Protein AF-A0A1L7XEQ3-F1 (afdb_monomer)

InterPro domains:
  IPR036291 NAD(P)-binding domain superfamily [SSF51735] (1-208)
  IPR051609 NmrA-type/Isoflavone reductase-like domain-containing protein [PTHR47706] (39-164)

Secondary structure (DSSP, 8-state):
--B---BSTTSHHHHHHHHHHHHTSSSB---B-SS--GGG-SS-------STTHHHHHHHHHHHHHHTT-SEE--S--S-S-GGG-GGGHHHHHHHHHHHHS-SEE------EEGGGGGTT-SS-HHHHHTT--S---SEEGGGTEEEEETTS-SEE-EETSSSEEHHHHHHHHHHHHTS--EEEEE-HHHHHHHHHT---HHHHHHHHHHHHHHTTTT-----SGGG-TT-----HHHHHHHHH--------

Foldseek 3Di:
DEAAAAEPLPFFPNVVVQVVVVVVVPAWFAHDYPDDDPVRHPTHHHDADDDPCLLVVLLVVLVVCLVVVPQEDEHHQAAFPPLVLAVSSPSVVVSVVVRVVSPHHYDYDHQHAEQLLQLAQFPPPSCVSVRRPDDHRQQAHLNQQEHEFFAPQQQWARYRAAPTHTSVRLSVLLCVQQVHHGHYHYQHPVNLVVCCVVPDDNVSNRNSSVSVCRVVNRRPDDDDVCVVPVVDRGQYSNNSSNVGHRDPPDPPD

Organism: NCBI:txid576137

Solvent-accessible surface area (backbone atoms only — not comparable to full-atom values): 14038 Å² total; per-residue (Å²): 120,53,68,57,56,14,36,43,30,86,48,31,70,26,34,51,57,50,48,59,50,52,70,68,70,52,47,35,63,18,40,51,60,102,54,95,50,82,97,38,56,91,52,23,19,60,43,34,66,83,62,95,57,40,39,64,53,49,49,53,52,49,51,53,32,57,78,67,66,47,69,61,52,47,64,68,55,66,24,56,86,60,31,89,56,31,79,95,34,51,46,52,53,57,42,52,54,48,54,72,66,66,76,47,46,73,53,80,50,68,42,27,50,59,60,38,43,48,13,51,63,31,88,34,63,33,69,67,42,19,46,57,61,86,74,77,60,63,54,38,31,60,62,78,31,37,32,57,27,42,31,90,22,70,59,43,29,27,33,43,51,39,71,80,37,18,58,45,62,51,47,56,50,48,25,63,46,49,74,46,84,59,56,75,45,69,39,42,61,70,57,40,53,52,48,66,73,62,72,52,57,75,64,58,39,55,53,42,28,50,32,49,34,39,64,73,36,57,36,53,68,86,83,68,61,59,82,74,40,78,87,62,77,70,68,30,59,67,55,49,46,46,69,30,44,40,71,77,78,75,80,88,125

Structure (mmCIF, N/CA/C/O backbone):
data_AF-A0A1L7XEQ3-F1
#
_entry.id   AF-A0A1L7XEQ3-F1
#
loop_
_atom_site.group_PDB
_atom_site.id
_atom_site.type_symbol
_atom_site.label_atom_id
_atom_site.label_alt_id
_atom_site.label_comp_id
_atom_site.label_asym_id
_atom_site.label_entity_id
_atom_site.label_seq_id
_atom_site.pdbx_PDB_ins_code
_atom_site.Cartn_x
_atom_site.Cartn_y
_atom_site.Cartn_z
_atom_site.occupancy
_atom_site.B_iso_or_equiv
_atom_site.auth_seq_id
_atom_site.auth_comp_id
_atom_site.auth_asym_id
_atom_site.auth_atom_id
_atom_site.pdbx_PDB_model_num
ATOM 1 N N . MET A 1 1 ? -8.211 -7.895 26.736 1.00 81.00 1 MET A N 1
ATOM 2 C CA . MET A 1 1 ? -9.081 -8.259 25.599 1.00 81.00 1 MET A CA 1
ATOM 3 C C . MET A 1 1 ? -9.856 -7.044 25.127 1.00 81.00 1 MET A C 1
ATOM 5 O O . MET A 1 1 ? -10.354 -6.307 25.969 1.00 81.00 1 MET A O 1
ATOM 9 N N . VAL A 1 2 ? -9.949 -6.842 23.810 1.00 85.94 2 VAL A N 1
ATOM 10 C CA . VAL A 1 2 ? -10.748 -5.780 23.172 1.00 85.94 2 VAL A CA 1
ATOM 11 C C . VAL A 1 2 ? -11.505 -6.306 21.946 1.00 85.94 2 VAL A C 1
ATOM 13 O O . VAL A 1 2 ? -11.134 -7.326 21.361 1.00 85.94 2 VAL A O 1
ATOM 16 N N . THR A 1 3 ? -12.546 -5.563 21.577 1.00 81.94 3 THR A N 1
ATOM 17 C CA . THR A 1 3 ? -13.268 -5.584 20.295 1.00 81.94 3 THR A CA 1
ATOM 18 C C . THR A 1 3 ? -12.780 -4.353 19.505 1.00 81.94 3 THR A C 1
ATOM 20 O O . THR A 1 3 ? -12.701 -3.274 20.092 1.00 81.94 3 THR A O 1
ATOM 23 N N . ILE A 1 4 ? -12.389 -4.493 18.235 1.00 83.81 4 ILE A N 1
ATOM 24 C CA . ILE A 1 4 ? -11.817 -3.436 17.357 1.00 83.81 4 ILE A CA 1
ATOM 25 C C . ILE A 1 4 ? -12.878 -3.146 16.217 1.00 83.81 4 ILE A C 1
ATOM 27 O O . ILE A 1 4 ? -14.022 -3.469 16.487 1.00 83.81 4 ILE A O 1
ATOM 31 N N . ALA A 1 5 ? -12.684 -2.539 15.008 1.00 81.31 5 ALA A N 1
ATOM 32 C CA . ALA A 1 5 ? -13.735 -2.513 13.909 1.00 81.31 5 ALA A CA 1
ATOM 33 C C . ALA A 1 5 ? -13.269 -2.302 12.415 1.00 81.31 5 ALA A C 1
ATOM 35 O O . ALA A 1 5 ? -12.708 -1.228 12.240 1.00 81.31 5 ALA A O 1
ATOM 36 N N . ILE A 1 6 ? -13.339 -3.113 11.282 1.00 81.12 6 ILE A N 1
ATOM 37 C CA . ILE A 1 6 ? -13.840 -4.465 10.781 1.00 81.12 6 ILE A CA 1
ATOM 38 C C . ILE A 1 6 ? -14.896 -4.260 9.679 1.00 81.12 6 ILE A C 1
ATOM 40 O O . ILE A 1 6 ? -15.840 -5.021 9.667 1.00 81.12 6 ILE A O 1
ATOM 44 N N . ALA A 1 7 ? -14.683 -3.397 8.675 1.00 80.88 7 ALA A N 1
ATOM 45 C CA . ALA A 1 7 ? -15.238 -3.598 7.321 1.00 80.88 7 ALA A CA 1
ATOM 46 C C . ALA A 1 7 ? -14.161 -4.122 6.350 1.00 80.88 7 ALA A C 1
ATOM 48 O O . ALA A 1 7 ? -13.004 -3.750 6.497 1.00 80.88 7 ALA A O 1
ATOM 49 N N . GLY A 1 8 ? -14.501 -5.000 5.399 1.00 76.50 8 GLY A N 1
ATOM 50 C CA . GLY A 1 8 ? -13.583 -5.418 4.316 1.00 76.50 8 GLY A CA 1
ATOM 51 C C . GLY A 1 8 ? -12.555 -6.518 4.638 1.00 76.50 8 GLY A C 1
ATOM 52 O O . GLY A 1 8 ? -11.786 -6.906 3.765 1.00 76.50 8 GLY A O 1
ATOM 53 N N . GLY A 1 9 ? -12.570 -7.102 5.838 1.00 73.69 9 GLY A N 1
ATOM 54 C CA . GLY A 1 9 ? -11.652 -8.178 6.258 1.00 73.69 9 GLY A CA 1
ATOM 55 C C . GLY A 1 9 ? -11.781 -9.516 5.503 1.00 73.69 9 GLY A C 1
ATOM 56 O O . GLY A 1 9 ? -11.117 -10.485 5.853 1.00 73.69 9 GLY A O 1
ATOM 57 N N . THR A 1 10 ? -12.649 -9.611 4.490 1.00 71.31 10 THR A N 1
ATOM 58 C CA . THR A 1 10 ? -12.958 -10.864 3.777 1.00 71.31 10 THR A CA 1
ATOM 59 C C . THR A 1 10 ? -11.978 -11.203 2.653 1.00 71.31 10 THR A C 1
ATOM 61 O O . THR A 1 10 ? -11.975 -12.338 2.184 1.00 71.31 10 THR A O 1
ATOM 64 N N . THR A 1 11 ? -11.205 -10.234 2.151 1.00 69.19 11 THR A N 1
ATOM 65 C CA . THR A 1 11 ? -10.377 -10.385 0.941 1.00 69.19 11 THR A CA 1
ATOM 66 C C . THR A 1 11 ? -9.045 -9.644 1.052 1.00 69.19 11 THR A C 1
ATOM 68 O O . THR A 1 11 ? -8.926 -8.662 1.784 1.00 69.19 11 THR A O 1
ATOM 71 N N . GLY A 1 12 ? -8.043 -10.120 0.299 1.00 71.69 12 GLY A N 1
ATOM 72 C CA . GLY A 1 12 ? -6.734 -9.479 0.142 1.00 71.69 12 GLY A CA 1
ATOM 73 C C . GLY A 1 12 ? -6.108 -9.003 1.454 1.00 71.69 12 GLY A C 1
ATOM 74 O O . GLY A 1 12 ? -6.013 -9.746 2.426 1.00 71.69 12 GLY A O 1
ATOM 75 N N . ILE A 1 13 ? -5.725 -7.727 1.477 1.00 71.75 13 ILE A N 1
ATOM 76 C CA . ILE A 1 13 ? -5.074 -7.052 2.608 1.00 71.75 13 ILE A CA 1
ATOM 77 C C . ILE A 1 13 ? -5.853 -7.235 3.920 1.00 71.75 13 ILE A C 1
ATOM 79 O O . ILE A 1 13 ? -5.265 -7.584 4.946 1.00 71.75 13 ILE A O 1
ATOM 83 N N . GLY A 1 14 ? -7.174 -7.032 3.890 1.00 76.88 14 GLY A N 1
ATOM 84 C CA . GLY A 1 14 ? -8.016 -7.091 5.084 1.00 76.88 14 GLY A CA 1
ATOM 85 C C . GLY A 1 14 ? -8.011 -8.466 5.758 1.00 76.88 14 GLY A C 1
ATOM 86 O O . GLY A 1 14 ? -8.063 -8.538 6.984 1.00 76.88 14 GLY A O 1
ATOM 87 N N . SER A 1 15 ? -7.887 -9.555 4.991 1.00 76.25 15 SER A N 1
ATOM 88 C CA . SER A 1 15 ? -7.871 -10.913 5.555 1.00 76.25 15 SER A CA 1
ATOM 89 C C . SER A 1 15 ? -6.550 -11.267 6.247 1.00 76.25 15 SER A C 1
ATOM 91 O O . SER A 1 15 ? -6.547 -12.072 7.179 1.00 76.25 15 SER A O 1
ATOM 93 N N . ASN A 1 16 ? -5.440 -10.619 5.873 1.00 80.69 16 ASN A N 1
ATOM 94 C CA . ASN A 1 16 ? -4.189 -10.703 6.628 1.00 80.69 16 ASN A CA 1
ATOM 95 C C . ASN A 1 16 ? -4.315 -9.969 7.969 1.00 80.69 16 ASN A C 1
ATOM 97 O O . ASN A 1 16 ? -3.977 -10.541 8.998 1.00 80.69 16 ASN A O 1
ATOM 101 N N . VAL A 1 17 ? -4.882 -8.755 7.985 1.00 83.50 17 VAL A N 1
ATOM 102 C CA . VAL A 1 17 ? -5.133 -8.010 9.236 1.00 83.50 17 VAL A CA 1
ATOM 103 C C . VAL A 1 17 ? -6.038 -8.811 10.184 1.00 83.50 17 VAL A C 1
ATOM 105 O O . VAL A 1 17 ? -5.748 -8.895 11.374 1.00 83.50 17 VAL A O 1
ATOM 108 N N . VAL A 1 18 ? -7.078 -9.477 9.663 1.00 82.25 18 VAL A N 1
ATOM 109 C CA . VAL A 1 18 ? -7.893 -10.433 10.437 1.00 82.25 18 VAL A CA 1
ATOM 110 C C . VAL A 1 18 ? -7.036 -11.565 11.017 1.00 82.25 18 VAL A C 1
ATOM 112 O O . VAL A 1 18 ? -7.139 -11.848 12.211 1.00 82.25 18 VAL A O 1
ATOM 115 N N . ARG A 1 19 ? -6.197 -12.214 10.195 1.00 82.81 19 ARG A N 1
ATOM 116 C CA . ARG A 1 19 ? -5.382 -13.368 10.609 1.00 82.81 19 ARG A CA 1
ATOM 117 C C . ARG A 1 19 ? -4.399 -13.012 11.721 1.00 82.81 19 ARG A C 1
ATOM 119 O O . ARG A 1 19 ? -4.378 -13.709 12.729 1.00 82.81 19 ARG A O 1
ATOM 126 N N . GLU A 1 20 ? -3.628 -11.939 11.562 1.00 86.00 20 GLU A N 1
ATOM 127 C CA . GLU A 1 20 ? -2.584 -11.587 12.531 1.00 86.00 20 GLU A CA 1
ATOM 128 C C . GLU A 1 20 ? -3.177 -11.141 13.879 1.00 86.00 20 GLU A C 1
ATOM 130 O O . GLU A 1 20 ? -2.640 -11.493 14.926 1.00 86.00 20 GLU A O 1
ATOM 135 N N . ILE A 1 21 ? -4.328 -10.448 13.890 1.00 85.75 21 ILE A N 1
ATOM 136 C CA . ILE A 1 21 ? -5.011 -10.095 15.149 1.00 85.75 21 ILE A CA 1
ATOM 137 C C . ILE A 1 21 ? -5.603 -11.344 15.828 1.00 85.75 21 ILE A C 1
ATOM 139 O O . ILE A 1 21 ? -5.569 -11.443 17.052 1.00 85.75 21 ILE A O 1
ATOM 143 N N . LEU A 1 22 ? -6.118 -12.319 15.068 1.00 83.69 22 LEU A N 1
ATOM 144 C CA . LEU A 1 22 ? -6.566 -13.598 15.637 1.00 83.69 22 LEU A CA 1
ATOM 145 C C . LEU A 1 22 ? -5.396 -14.439 16.175 1.00 83.69 22 LEU A C 1
ATOM 147 O O . LEU A 1 22 ? -5.567 -15.138 17.172 1.00 83.69 22 LEU A O 1
ATOM 151 N N . ALA A 1 23 ? -4.212 -14.350 15.563 1.00 85.75 23 ALA A N 1
ATOM 152 C CA . ALA A 1 23 ? -3.028 -15.105 15.970 1.00 85.75 23 ALA A CA 1
ATOM 153 C C . ALA A 1 23 ? -2.467 -14.695 17.347 1.00 85.75 23 ALA A C 1
ATOM 155 O O . ALA A 1 23 ? -1.787 -15.503 17.975 1.00 85.75 23 ALA A O 1
ATOM 156 N N . THR A 1 24 ? -2.774 -13.492 17.855 1.00 87.25 24 THR A N 1
ATOM 157 C CA . THR A 1 24 ? -2.390 -13.097 19.227 1.00 87.25 24 THR A CA 1
ATOM 158 C C . THR A 1 24 ? -3.222 -13.799 20.300 1.00 87.25 24 THR A C 1
ATOM 160 O O . THR A 1 24 ? -2.785 -13.902 21.442 1.00 87.25 24 THR A O 1
ATOM 163 N N . ASN A 1 25 ? -4.434 -14.258 19.958 1.00 86.06 25 ASN A N 1
ATOM 164 C CA . ASN A 1 25 ? -5.446 -14.767 20.891 1.00 86.06 25 ASN A CA 1
ATOM 165 C C . ASN A 1 25 ? -5.848 -13.776 22.018 1.00 86.06 25 ASN A C 1
ATOM 167 O O . ASN A 1 25 ? -6.527 -14.148 22.974 1.00 86.06 25 ASN A O 1
ATOM 171 N N . GLU A 1 26 ? -5.475 -12.495 21.918 1.00 88.62 26 GLU A N 1
ATOM 172 C CA . GLU A 1 26 ? -5.793 -11.474 22.927 1.00 88.62 26 GLU A CA 1
ATOM 173 C C . GLU A 1 26 ? -7.103 -10.719 22.648 1.00 88.62 26 GLU A C 1
ATOM 175 O O . GLU A 1 26 ? -7.588 -9.967 23.505 1.00 88.62 26 GLU A O 1
ATOM 180 N N . HIS A 1 27 ? -7.611 -10.779 21.416 1.00 85.12 27 HIS A N 1
ATOM 181 C CA . HIS A 1 27 ? -8.612 -9.854 20.873 1.00 85.12 27 HIS A CA 1
ATOM 182 C C . HIS A 1 27 ? -9.708 -10.597 20.093 1.00 85.12 27 HIS A C 1
ATOM 184 O O . HIS A 1 27 ? -9.539 -11.724 19.636 1.00 85.12 27 HIS A O 1
ATOM 190 N N . ARG A 1 28 ? -10.854 -9.937 19.914 1.00 80.75 28 ARG A N 1
ATOM 191 C CA . ARG A 1 28 ? -12.052 -10.472 19.256 1.00 80.75 28 ARG A CA 1
ATOM 192 C C . ARG A 1 28 ? -12.175 -9.809 17.857 1.00 80.75 28 ARG A C 1
ATOM 194 O O . ARG A 1 28 ? -12.202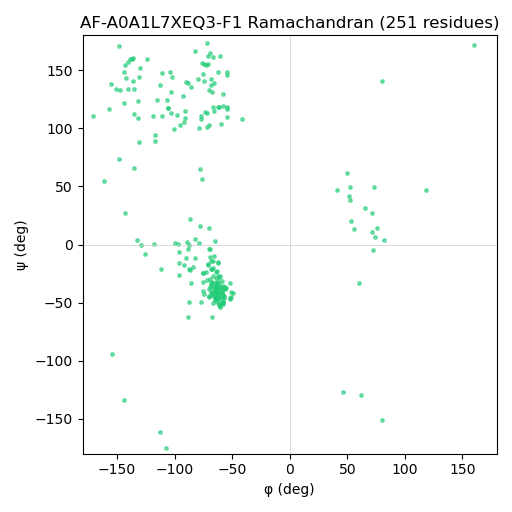 -8.595 17.803 1.00 80.75 28 ARG A O 1
ATOM 201 N N . VAL A 1 29 ? -12.252 -10.565 16.734 1.00 78.94 29 VAL A N 1
ATOM 202 C CA . VAL A 1 29 ? -12.224 -10.099 15.296 1.00 78.94 29 VAL A CA 1
ATOM 203 C C . VAL A 1 29 ? -13.332 -10.623 14.291 1.00 78.94 29 VAL A C 1
ATOM 205 O O . VAL A 1 29 ? -13.157 -11.630 13.620 1.00 78.94 29 VAL A O 1
ATOM 208 N N . VAL A 1 30 ? -14.488 -9.942 14.200 1.00 75.50 30 VAL A N 1
ATOM 209 C CA . VAL A 1 30 ? -15.657 -9.985 13.264 1.00 75.50 30 VAL A CA 1
ATOM 210 C C . VAL A 1 30 ? -15.276 -9.361 11.941 1.00 75.50 30 VAL A C 1
ATOM 212 O O . VAL A 1 30 ? -14.490 -8.420 11.932 1.00 75.50 30 VAL A O 1
ATOM 215 N N . VAL A 1 31 ? -15.948 -9.737 10.860 1.00 74.31 31 VAL A N 1
ATOM 216 C CA . VAL A 1 31 ? -15.892 -8.980 9.609 1.00 74.31 31 VAL A CA 1
ATOM 217 C C . VAL A 1 31 ? -17.277 -8.466 9.202 1.00 74.31 31 VAL A C 1
ATOM 219 O O . VAL A 1 31 ? -18.118 -9.244 8.767 1.00 74.31 31 VAL A O 1
ATOM 222 N N . LEU A 1 32 ? -17.497 -7.144 9.270 1.00 73.19 32 LEU A N 1
ATOM 223 C CA . LEU A 1 32 ? -18.601 -6.486 8.565 1.00 73.19 32 LEU A CA 1
ATOM 224 C C . LEU A 1 32 ? -18.392 -6.725 7.069 1.00 73.19 32 LEU A C 1
ATOM 226 O O . LEU A 1 32 ? -17.385 -6.329 6.465 1.00 73.19 32 LEU A O 1
ATOM 230 N N . SER A 1 33 ? -19.371 -7.397 6.489 1.00 70.00 33 SER A N 1
ATOM 231 C CA . SER A 1 33 ? -19.403 -7.834 5.108 1.00 70.00 33 SER A CA 1
ATOM 232 C C . SER A 1 33 ? -20.732 -7.398 4.494 1.00 70.00 33 SER A C 1
ATOM 234 O O . SER A 1 33 ? -21.739 -7.277 5.185 1.00 70.00 33 SER A O 1
ATOM 236 N N . ARG A 1 34 ? -20.744 -7.166 3.177 1.00 69.25 34 ARG A N 1
ATOM 237 C CA . ARG A 1 34 ? -21.965 -6.830 2.412 1.00 69.25 34 ARG A CA 1
ATOM 238 C C . ARG A 1 34 ? -22.828 -8.062 2.090 1.00 69.25 34 ARG A C 1
ATOM 240 O O . ARG A 1 34 ? -23.832 -7.952 1.400 1.00 69.25 34 ARG A O 1
ATOM 247 N N . SER A 1 35 ? -22.394 -9.229 2.556 1.00 61.78 35 SER A N 1
ATOM 248 C CA . SER A 1 35 ? -23.089 -10.515 2.544 1.00 61.78 35 SER A CA 1
ATOM 249 C C . SER A 1 35 ? -22.809 -11.210 3.872 1.00 61.78 35 SER A C 1
ATOM 251 O O . SER A 1 35 ? -21.740 -10.984 4.444 1.00 61.78 35 SER A O 1
ATOM 253 N N . GLU A 1 36 ? -23.662 -12.131 4.300 1.00 54.97 36 GLU A N 1
ATOM 254 C CA . GLU A 1 36 ? -23.296 -13.078 5.359 1.00 54.97 36 GLU A CA 1
ATOM 255 C C . GLU A 1 36 ? -21.998 -13.830 4.997 1.00 54.97 36 GLU A C 1
ATOM 257 O O . GLU A 1 36 ? -21.674 -14.067 3.821 1.00 54.97 36 GLU A O 1
ATOM 262 N N . ARG A 1 37 ? -21.208 -14.124 6.028 1.00 55.62 37 ARG A N 1
ATOM 263 C CA . ARG A 1 37 ? -19.928 -14.838 6.034 1.00 55.62 37 ARG A CA 1
ATOM 264 C C . ARG A 1 37 ? -19.797 -15.601 7.366 1.00 55.62 37 ARG A C 1
ATOM 266 O O . ARG A 1 37 ? -18.953 -15.220 8.178 1.00 55.62 37 ARG A O 1
ATOM 273 N N . PRO A 1 38 ? -20.529 -16.712 7.584 1.00 53.78 38 PRO A N 1
ATOM 274 C CA . PRO A 1 38 ? -20.566 -17.408 8.880 1.00 53.78 38 PRO A CA 1
ATOM 275 C C . PRO A 1 38 ? -19.193 -17.768 9.473 1.00 53.78 38 PRO A C 1
ATOM 277 O O . PRO A 1 38 ? -18.981 -17.674 10.678 1.00 53.78 38 PRO A O 1
ATOM 280 N N . ALA A 1 39 ? -18.202 -18.075 8.628 1.00 53.00 39 ALA A N 1
ATOM 281 C CA . ALA A 1 39 ? -16.821 -18.336 9.049 1.00 53.00 39 ALA A CA 1
ATOM 282 C C . ALA A 1 39 ? -16.069 -17.117 9.652 1.00 53.00 39 ALA A C 1
ATOM 284 O O . ALA A 1 39 ? -14.962 -17.280 10.163 1.00 53.00 39 ALA A O 1
ATOM 285 N N . LEU A 1 40 ? -16.628 -15.903 9.571 1.00 46.66 40 LEU A N 1
ATOM 286 C CA . LEU A 1 40 ? -15.997 -14.621 9.932 1.00 46.66 40 LEU A CA 1
ATOM 287 C C . LEU A 1 40 ? -16.857 -13.746 10.876 1.00 46.66 40 LEU A C 1
ATOM 289 O O . LEU A 1 40 ? -16.430 -12.657 11.264 1.00 46.66 40 LEU A O 1
ATOM 293 N N . GLU A 1 41 ? -18.054 -14.195 11.257 1.00 39.88 41 GLU A N 1
ATOM 294 C CA . GLU A 1 41 ? -19.034 -13.419 12.044 1.00 39.88 41 GLU A CA 1
ATOM 295 C C . GLU A 1 41 ? -18.864 -13.534 13.568 1.00 39.88 41 GLU A C 1
ATOM 297 O O . GLU A 1 41 ? -19.311 -12.678 14.322 1.00 39.88 41 GLU A O 1
ATOM 302 N N . GLU A 1 42 ? -18.196 -14.574 14.059 1.00 44.19 42 GLU A N 1
ATOM 303 C CA . GLU A 1 42 ? -18.321 -15.046 15.453 1.00 44.19 42 GLU A CA 1
ATOM 304 C C . GLU A 1 42 ? -17.546 -14.212 16.512 1.00 44.19 42 GLU A C 1
ATOM 306 O O . GLU A 1 42 ? -17.247 -14.676 17.609 1.00 44.19 42 GLU A O 1
ATOM 311 N N . LYS A 1 43 ? -17.115 -12.989 16.187 1.00 42.25 43 LYS A N 1
ATOM 312 C CA . LYS A 1 43 ? -16.013 -12.289 16.881 1.00 42.25 43 LYS A CA 1
ATOM 313 C C . LYS A 1 43 ? -16.217 -10.745 17.024 1.00 42.25 43 LYS A C 1
ATOM 315 O O . LYS A 1 43 ? -17.271 -10.362 17.523 1.00 42.25 43 LYS A O 1
ATOM 320 N N . GLY A 1 44 ? -15.234 -9.856 16.748 1.00 36.78 44 GLY A N 1
ATOM 321 C CA . GLY A 1 44 ? -15.289 -8.371 16.938 1.00 36.78 44 GLY A CA 1
ATOM 322 C C . GLY A 1 44 ? -14.318 -7.334 16.247 1.00 36.78 44 GLY A C 1
ATOM 323 O O . GLY A 1 44 ? -13.818 -6.501 16.979 1.00 36.78 44 GLY A O 1
ATOM 324 N N . VAL A 1 45 ? -14.136 -7.277 14.903 1.00 42.94 45 VAL A N 1
ATOM 325 C CA . VAL A 1 45 ? -14.007 -6.065 14.038 1.00 42.94 45 VAL A CA 1
ATOM 326 C C . VAL A 1 45 ? -12.536 -5.352 14.012 1.00 42.94 45 VAL A C 1
ATOM 328 O O . VAL A 1 45 ? -11.869 -5.462 15.014 1.00 42.94 45 VAL A O 1
ATOM 331 N N . CYS A 1 46 ? -11.894 -4.806 12.904 1.00 39.34 46 CYS A N 1
ATOM 332 C CA . CYS A 1 46 ? -10.740 -3.794 12.604 1.00 39.34 46 CYS A CA 1
ATOM 333 C C . CYS A 1 46 ? -10.524 -3.316 11.053 1.00 39.34 46 CYS A C 1
ATOM 335 O O . CYS A 1 46 ? -10.144 -4.142 10.239 1.00 39.34 46 CYS A O 1
ATOM 337 N N . ILE A 1 47 ? -10.782 -2.047 10.574 1.00 47.59 47 ILE A N 1
ATOM 338 C CA . ILE A 1 47 ? -11.270 -1.600 9.187 1.00 47.59 47 ILE A CA 1
ATOM 339 C C . ILE A 1 47 ? -10.276 -1.622 7.978 1.00 47.59 47 ILE A C 1
ATOM 341 O O . ILE A 1 47 ? -9.155 -1.127 8.059 1.00 47.59 47 ILE A O 1
ATOM 345 N N . TRP A 1 48 ? -10.774 -2.028 6.789 1.00 47.44 48 TRP A N 1
ATOM 346 C CA . TRP A 1 48 ? -10.203 -1.809 5.438 1.00 47.44 48 TRP A CA 1
ATOM 347 C C . TRP A 1 48 ? -11.316 -1.546 4.390 1.00 47.44 48 TRP A C 1
ATOM 349 O O . TRP A 1 48 ? -12.387 -2.141 4.450 1.00 47.44 48 TRP A O 1
ATOM 359 N N . SER A 1 49 ? -11.114 -0.673 3.397 1.00 47.72 49 SER A N 1
ATOM 360 C CA . SER A 1 49 ? -12.095 -0.506 2.302 1.00 47.72 49 SER A CA 1
ATOM 361 C C . SER A 1 49 ? -11.479 0.033 1.013 1.00 47.72 49 SER A C 1
ATOM 363 O O . SER A 1 49 ? -10.665 0.959 1.052 1.00 47.72 49 SER A O 1
ATOM 365 N N . LEU A 1 50 ? -11.904 -0.542 -0.117 1.00 45.97 50 LEU A N 1
ATOM 366 C CA . LEU A 1 50 ? -11.558 -0.175 -1.492 1.00 45.97 50 LEU A CA 1
ATOM 367 C C . LEU A 1 50 ? -12.762 -0.461 -2.409 1.00 45.97 50 LEU A C 1
ATOM 369 O O . LEU A 1 50 ? -13.377 -1.525 -2.332 1.00 45.97 50 LEU A O 1
ATOM 373 N N . GLY A 1 51 ? -13.102 0.502 -3.265 1.00 52.59 51 GLY A N 1
ATOM 374 C CA . GLY A 1 51 ? -14.276 0.503 -4.146 1.00 52.59 51 GLY A CA 1
ATOM 375 C C . GLY A 1 51 ? -14.611 1.933 -4.597 1.00 52.59 51 GLY A C 1
ATOM 376 O O . GLY A 1 51 ? -14.006 2.867 -4.068 1.00 52.59 51 GLY A O 1
ATOM 377 N N . PRO A 1 52 ? -15.548 2.141 -5.540 1.00 52.91 52 PRO A N 1
ATOM 378 C CA . PRO A 1 52 ? -15.904 3.487 -6.003 1.00 52.91 52 PRO A CA 1
ATOM 379 C C . PRO A 1 52 ? -16.397 4.378 -4.849 1.00 52.91 52 PRO A C 1
ATOM 381 O O . PRO A 1 52 ? -15.911 5.490 -4.665 1.00 52.91 52 PRO A O 1
ATOM 384 N N . ASP A 1 53 ? -17.256 3.841 -3.982 1.00 67.44 53 ASP A N 1
ATOM 385 C CA . ASP A 1 53 ? -17.857 4.564 -2.856 1.00 67.44 53 ASP A CA 1
ATOM 386 C C . ASP A 1 53 ? -17.003 4.546 -1.572 1.00 67.44 53 ASP A C 1
ATOM 388 O O . ASP A 1 53 ? -17.541 4.696 -0.471 1.00 67.44 53 ASP A O 1
ATOM 392 N N . PHE A 1 54 ? -15.683 4.314 -1.649 1.00 76.19 54 PHE A N 1
ATOM 393 C CA . PHE A 1 54 ? -14.853 4.103 -0.447 1.00 76.19 54 PHE A CA 1
ATOM 394 C C . PHE A 1 54 ? -14.808 5.320 0.498 1.00 76.19 54 PHE A C 1
ATOM 396 O O . PHE A 1 54 ? -14.629 5.151 1.706 1.00 76.19 54 PHE A O 1
ATOM 403 N N . GLY A 1 55 ? -14.994 6.535 -0.031 1.00 83.88 55 GLY A N 1
ATOM 404 C CA . GLY A 1 55 ? -15.155 7.756 0.762 1.00 83.88 55 GLY A CA 1
ATOM 405 C C . GLY A 1 55 ? -16.465 7.738 1.548 1.00 83.88 55 GLY A C 1
ATOM 406 O O . GLY A 1 55 ? -16.452 7.689 2.776 1.00 83.88 55 GLY A O 1
ATOM 407 N N . THR A 1 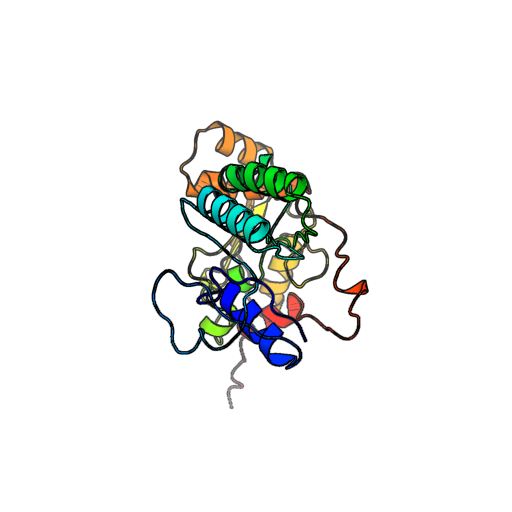56 ? -17.594 7.687 0.835 1.00 87.44 56 THR A N 1
ATOM 408 C CA . THR A 1 56 ? -18.958 7.606 1.388 1.00 87.44 56 THR A CA 1
ATOM 409 C C . THR A 1 56 ? -19.100 6.482 2.417 1.00 87.44 56 THR A C 1
ATOM 411 O O . THR A 1 56 ? -19.608 6.698 3.515 1.00 87.44 56 THR A O 1
ATOM 414 N N . SER A 1 57 ? -18.570 5.297 2.099 1.00 85.06 57 SER A N 1
ATOM 415 C CA . SER A 1 57 ? -18.593 4.119 2.974 1.00 85.06 57 SER A CA 1
ATOM 416 C C . SER A 1 57 ? -17.852 4.359 4.291 1.00 85.06 57 SER A C 1
ATOM 418 O O . SER A 1 57 ? -18.330 3.959 5.347 1.00 85.06 57 SER A O 1
ATOM 420 N N . GLN A 1 58 ? -16.690 5.019 4.252 1.00 89.25 58 GLN A N 1
ATOM 421 C CA . GLN A 1 58 ? -15.922 5.317 5.463 1.00 89.25 58 GLN A CA 1
ATOM 422 C C . GLN A 1 58 ? -16.524 6.453 6.287 1.00 89.25 58 GLN A C 1
ATOM 424 O O . GLN A 1 58 ? -16.439 6.393 7.506 1.00 89.25 58 GLN A O 1
ATOM 429 N N . LEU A 1 59 ? -17.159 7.446 5.659 1.00 92.12 59 LEU A N 1
ATOM 430 C CA . LE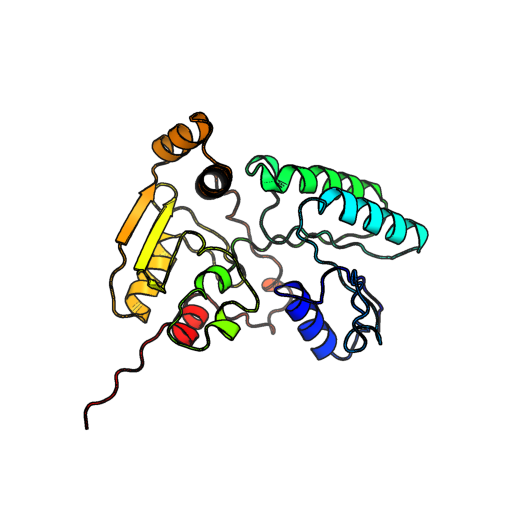U A 1 59 ? -17.896 8.489 6.380 1.00 92.12 59 LEU A CA 1
ATOM 431 C C . LEU A 1 59 ? -19.111 7.900 7.117 1.00 92.12 59 LEU A C 1
ATOM 433 O O . LEU A 1 59 ? -19.328 8.218 8.282 1.00 92.12 59 LEU A O 1
ATOM 437 N N . ALA A 1 60 ? -19.845 6.977 6.487 1.00 89.62 60 ALA A N 1
ATOM 438 C CA . ALA A 1 60 ? -20.931 6.246 7.140 1.00 89.62 60 ALA A CA 1
ATOM 439 C C . ALA A 1 60 ? -20.425 5.356 8.294 1.00 89.62 60 ALA A C 1
ATOM 441 O O . ALA A 1 60 ? -20.999 5.372 9.381 1.00 89.62 60 ALA A O 1
ATOM 442 N N . LEU A 1 61 ? -19.322 4.622 8.093 1.00 88.62 61 LEU A N 1
ATOM 443 C CA . LEU A 1 61 ? -18.694 3.809 9.145 1.00 88.62 61 LEU A CA 1
ATOM 444 C C . LEU A 1 61 ? -18.153 4.655 10.304 1.00 88.62 61 LEU A C 1
ATOM 446 O O . LEU A 1 61 ? -18.260 4.232 11.450 1.00 88.62 61 LEU A O 1
ATOM 450 N N . LEU A 1 62 ? -17.595 5.838 10.025 1.00 90.00 62 LEU A N 1
ATOM 451 C CA . LEU A 1 62 ? -17.171 6.789 11.051 1.00 90.00 62 LEU A CA 1
ATOM 452 C C . LEU A 1 62 ? -18.374 7.279 11.856 1.00 90.00 62 LEU A C 1
ATOM 454 O O . LEU A 1 62 ? -18.316 7.264 13.081 1.00 90.00 62 LEU A O 1
ATOM 458 N N . LYS A 1 63 ? -19.484 7.630 11.193 1.00 88.69 63 LYS A N 1
ATOM 459 C CA . LYS A 1 63 ? -20.676 8.098 11.904 1.00 88.69 63 LYS A CA 1
ATOM 460 C C . LYS A 1 63 ? -21.269 7.021 12.820 1.00 88.69 63 LYS A C 1
ATOM 462 O O . LYS A 1 63 ? -21.538 7.279 13.987 1.00 88.69 63 LYS A O 1
ATOM 467 N N . VAL A 1 64 ? -21.369 5.783 12.335 1.00 85.12 64 VAL A N 1
ATOM 468 C CA . VAL A 1 64 ? -21.787 4.639 13.166 1.00 85.12 64 VAL A CA 1
ATOM 469 C C . VAL A 1 64 ? -20.795 4.373 14.310 1.00 85.12 64 VAL A C 1
ATOM 471 O O . VAL A 1 64 ? -21.212 3.961 15.388 1.00 85.12 64 VAL A O 1
ATOM 474 N N . ALA A 1 65 ? -19.497 4.634 14.119 1.00 85.50 65 ALA A N 1
ATOM 475 C CA . ALA A 1 65 ? -18.493 4.510 15.176 1.00 85.50 65 ALA A CA 1
ATOM 476 C C . ALA A 1 65 ? -18.637 5.592 16.267 1.00 85.50 65 ALA A C 1
ATOM 478 O O . ALA A 1 65 ? -18.489 5.268 17.445 1.00 85.50 65 ALA A O 1
ATOM 479 N N . GLU A 1 66 ? -18.975 6.835 15.905 1.00 86.38 66 GLU A N 1
ATOM 480 C CA . GLU A 1 66 ? -19.354 7.889 16.861 1.00 86.38 66 GLU A CA 1
ATOM 481 C C . GLU A 1 66 ? -20.592 7.477 17.669 1.00 86.38 66 GLU A C 1
ATOM 483 O O . GLU A 1 66 ? -20.549 7.445 18.899 1.00 86.38 66 GLU A O 1
ATOM 488 N N . ASP A 1 67 ? -21.676 7.106 16.979 1.00 82.62 67 ASP A N 1
ATOM 489 C CA . ASP A 1 67 ? -22.976 6.810 17.597 1.00 82.62 67 ASP A CA 1
ATOM 490 C C . ASP A 1 67 ? -22.939 5.546 18.479 1.00 82.62 67 ASP A C 1
ATOM 492 O O . ASP A 1 67 ? -23.686 5.440 19.451 1.00 82.62 67 ASP A O 1
ATOM 496 N N . ALA A 1 68 ? -22.035 4.605 18.185 1.00 82.56 68 ALA A N 1
ATOM 497 C CA . ALA A 1 68 ? -21.778 3.415 18.997 1.00 82.56 68 ALA A CA 1
ATOM 498 C C . ALA A 1 68 ? -20.706 3.612 20.094 1.00 82.56 68 ALA A C 1
ATOM 500 O O . ALA A 1 68 ? -20.370 2.652 20.791 1.00 82.56 68 ALA A O 1
ATOM 501 N N . GLY A 1 69 ? -20.140 4.816 20.255 1.00 82.81 69 GLY A N 1
ATOM 502 C CA . GLY A 1 69 ? -19.129 5.110 21.279 1.00 82.81 69 GLY A CA 1
ATOM 503 C C . GLY A 1 69 ? -17.797 4.368 21.088 1.00 82.81 69 GLY A C 1
ATOM 504 O O . GLY A 1 69 ? -17.127 4.018 22.063 1.00 82.81 69 GLY A O 1
ATOM 505 N N . VAL A 1 70 ? -17.407 4.082 19.842 1.00 85.56 70 VAL A N 1
ATOM 506 C CA . VAL A 1 70 ? -16.181 3.338 19.517 1.00 85.56 70 VAL A CA 1
ATOM 507 C C . VAL A 1 70 ? -14.949 4.151 19.905 1.00 85.56 70 VAL A C 1
ATOM 509 O O . VAL A 1 70 ? -14.677 5.202 19.335 1.00 85.56 70 VAL A O 1
ATOM 512 N N . LYS A 1 71 ? -14.136 3.622 20.826 1.00 86.25 71 LYS A N 1
ATOM 513 C CA . LYS A 1 71 ? -12.972 4.341 21.367 1.00 86.25 71 LYS A CA 1
ATOM 514 C C . LYS A 1 71 ? -11.966 4.818 20.304 1.00 86.25 71 LYS A C 1
ATOM 516 O O . LYS A 1 71 ? -11.399 5.896 20.469 1.00 86.25 71 LYS A O 1
ATOM 521 N N . ARG A 1 72 ? -11.708 4.021 19.255 1.00 91.25 72 ARG A N 1
ATOM 522 C CA . ARG A 1 72 ? -10.711 4.338 18.218 1.00 91.25 72 ARG A CA 1
ATOM 523 C C . ARG A 1 72 ? -11.163 3.975 16.806 1.00 91.25 72 ARG A C 1
ATOM 525 O O . ARG A 1 72 ? -11.561 2.838 16.569 1.00 91.25 72 ARG A O 1
ATOM 532 N N . PHE A 1 73 ? -10.971 4.894 15.860 1.00 88.44 73 PHE A N 1
ATOM 533 C CA . PHE A 1 73 ? -11.176 4.670 14.425 1.00 88.44 73 PHE A CA 1
ATOM 534 C C . PHE A 1 73 ? -9.848 4.495 13.660 1.00 88.44 73 PHE A C 1
ATOM 536 O O . PHE A 1 73 ? -8.822 5.088 14.004 1.00 88.44 73 PHE A O 1
ATOM 543 N N . VAL A 1 74 ? -9.862 3.687 12.596 1.00 92.25 74 VAL A N 1
ATOM 544 C CA . VAL A 1 74 ? -8.711 3.447 11.706 1.00 92.25 74 VAL A CA 1
ATOM 545 C C . VAL A 1 74 ? -9.175 3.600 10.250 1.00 92.25 74 VAL A C 1
ATOM 547 O O . VAL A 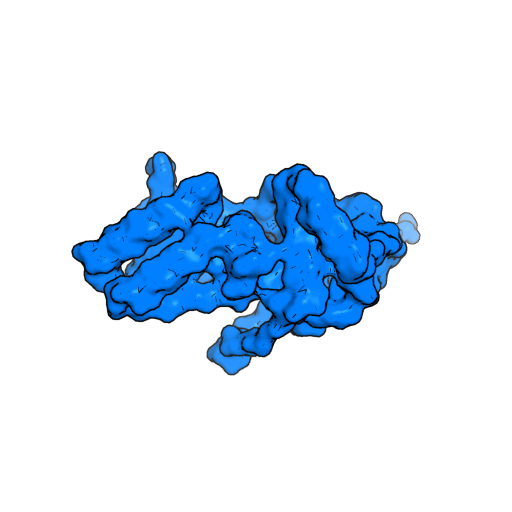1 74 ? -9.926 2.748 9.776 1.00 92.25 74 VAL A O 1
ATOM 550 N N . PRO A 1 75 ? -8.777 4.669 9.534 1.00 91.19 75 PRO A N 1
ATOM 551 C CA . PRO A 1 75 ? -9.111 4.852 8.122 1.00 91.19 75 PRO A CA 1
ATOM 552 C C . PRO A 1 75 ? -8.267 3.970 7.185 1.00 91.19 75 PRO A C 1
ATOM 554 O O . PRO A 1 75 ? -7.140 3.574 7.488 1.00 91.19 75 PRO A O 1
ATOM 557 N N . SER A 1 76 ? -8.814 3.707 5.997 1.00 87.31 76 SER A N 1
ATOM 558 C CA . SER A 1 76 ? -8.215 2.922 4.913 1.00 87.31 76 SER A CA 1
ATOM 559 C C . SER A 1 76 ? -7.168 3.734 4.127 1.00 87.31 76 SER A C 1
ATOM 561 O O . SER A 1 76 ? -7.350 4.064 2.953 1.00 87.31 76 SER A O 1
ATOM 563 N N . ASP A 1 77 ? -6.071 4.097 4.797 1.00 86.81 77 ASP A N 1
ATOM 564 C CA . ASP A 1 77 ? -5.011 4.945 4.236 1.00 86.81 77 ASP A CA 1
ATOM 565 C C . ASP A 1 77 ? -3.919 4.153 3.505 1.00 86.81 77 ASP A C 1
ATOM 567 O O . ASP A 1 77 ? -3.782 4.295 2.289 1.00 86.81 77 ASP A O 1
ATOM 571 N N . TRP A 1 78 ? -3.191 3.287 4.215 1.00 85.31 78 TRP A N 1
ATOM 572 C CA . TRP A 1 78 ? -2.412 2.158 3.681 1.00 85.31 78 TRP A CA 1
ATOM 573 C C . TRP A 1 78 ? -1.388 2.455 2.561 1.00 85.31 78 TRP A C 1
ATOM 575 O O . TRP A 1 78 ? -1.018 1.541 1.831 1.00 85.31 78 TRP A O 1
ATOM 585 N N . ALA A 1 79 ? -0.924 3.697 2.384 1.00 87.25 79 ALA A N 1
ATOM 586 C CA . ALA A 1 79 ? 0.068 4.045 1.356 1.00 87.25 79 ALA A CA 1
ATOM 587 C C . ALA A 1 79 ? 0.876 5.302 1.731 1.00 87.25 79 ALA A C 1
ATOM 589 O O . ALA A 1 79 ? 1.848 5.194 2.473 1.00 87.25 79 ALA A O 1
ATOM 590 N N . THR A 1 80 ? 0.442 6.472 1.253 1.00 89.94 80 THR A N 1
ATOM 591 C CA . THR A 1 80 ? 0.980 7.818 1.524 1.00 89.94 80 THR A CA 1
ATOM 592 C C . THR A 1 80 ? -0.130 8.719 2.079 1.00 89.94 80 THR A C 1
ATOM 594 O O . THR A 1 80 ? -1.314 8.433 1.873 1.00 89.94 80 THR A O 1
ATOM 597 N N . ASP A 1 81 ? 0.231 9.810 2.752 1.00 90.94 81 ASP A N 1
ATOM 598 C CA . ASP A 1 81 ? -0.672 10.905 3.112 1.00 90.94 81 ASP A CA 1
ATOM 599 C C . ASP A 1 81 ? -0.644 12.108 2.157 1.00 90.94 81 ASP A C 1
ATOM 601 O O . ASP A 1 81 ? -1.422 13.049 2.332 1.00 90.94 81 ASP A O 1
ATOM 605 N N . TYR A 1 82 ? 0.165 12.050 1.098 1.00 91.19 82 TYR A N 1
ATOM 606 C CA . TYR A 1 82 ? 0.212 13.031 0.011 1.00 91.19 82 TYR A CA 1
ATOM 607 C C . TYR A 1 82 ? -0.991 12.856 -0.941 1.00 91.19 82 TYR A C 1
ATOM 609 O O . TYR A 1 82 ? -0.847 12.648 -2.145 1.00 91.19 82 TYR A O 1
ATOM 617 N N . TYR A 1 83 ? -2.217 12.913 -0.405 1.00 89.00 83 TYR A N 1
ATOM 618 C CA . TYR A 1 83 ? -3.454 12.647 -1.157 1.00 89.00 83 TYR A CA 1
ATOM 619 C C . TYR A 1 83 ? -3.639 13.575 -2.366 1.00 89.00 83 TYR A C 1
ATOM 621 O O . TYR A 1 83 ? -4.219 13.163 -3.365 1.00 89.00 83 TYR A O 1
ATOM 629 N N . GLY A 1 84 ? -3.151 14.818 -2.278 1.00 89.00 84 GLY A N 1
ATOM 630 C CA . GLY A 1 84 ? -3.243 15.806 -3.357 1.00 89.00 84 GLY A CA 1
ATOM 631 C C . GLY A 1 84 ? -2.425 15.453 -4.604 1.00 89.00 84 GLY A C 1
ATOM 632 O O . GLY A 1 84 ? -2.742 15.947 -5.680 1.00 89.00 84 GLY A O 1
ATOM 633 N N . SER A 1 85 ? -1.423 14.577 -4.484 1.00 92.12 85 SER A N 1
ATOM 634 C CA . SER A 1 85 ? -0.585 14.144 -5.609 1.00 92.12 85 SER A CA 1
ATOM 635 C C . SER A 1 85 ? -1.218 13.022 -6.445 1.00 92.12 85 SER A C 1
ATOM 637 O O . SER A 1 85 ? -0.717 12.722 -7.524 1.00 92.12 85 SER A O 1
ATOM 639 N N . VAL A 1 86 ? -2.301 12.387 -5.970 1.00 91.06 86 VAL A N 1
ATOM 640 C CA . VAL A 1 86 ? -2.941 11.231 -6.626 1.00 91.06 86 VAL A CA 1
ATOM 641 C C . VAL A 1 86 ? -4.463 11.400 -6.630 1.00 91.06 86 VAL A C 1
ATOM 643 O O . VAL A 1 86 ? -5.114 11.271 -5.595 1.00 91.06 86 VAL A O 1
ATOM 646 N N . ASN A 1 87 ? -5.071 11.597 -7.803 1.00 89.50 87 ASN A N 1
ATOM 647 C CA . ASN A 1 87 ? -6.506 11.892 -7.943 1.00 89.50 87 ASN A CA 1
ATOM 648 C C . ASN A 1 87 ? -7.397 10.793 -7.339 1.00 89.50 87 ASN A C 1
ATOM 650 O O . ASN A 1 87 ? -8.406 11.089 -6.699 1.00 89.50 87 ASN A O 1
ATOM 654 N N . ALA A 1 88 ? -6.988 9.525 -7.460 1.00 85.31 88 ALA A N 1
ATOM 655 C CA . ALA A 1 88 ? -7.679 8.383 -6.854 1.00 85.31 88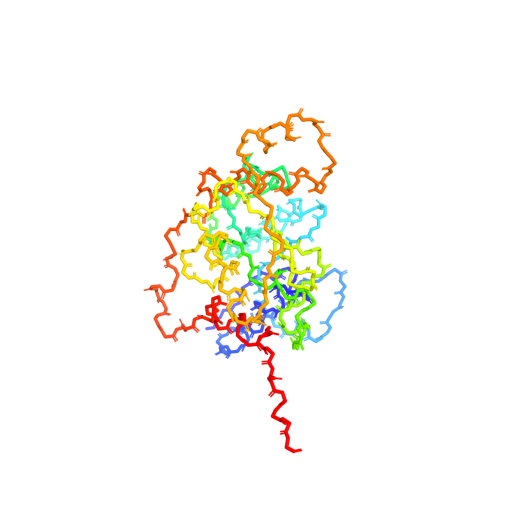 ALA A CA 1
ATOM 656 C C . ALA A 1 88 ? -7.733 8.431 -5.309 1.00 85.31 88 ALA A C 1
ATOM 658 O O . ALA A 1 88 ? -8.517 7.709 -4.693 1.00 85.31 88 ALA A O 1
ATOM 659 N N . TYR A 1 89 ? -6.918 9.271 -4.662 1.00 89.75 89 TYR A N 1
ATOM 660 C CA . TYR A 1 89 ? -6.896 9.470 -3.211 1.00 89.75 89 TYR A CA 1
ATOM 661 C C . TYR A 1 89 ? -7.657 10.720 -2.746 1.00 89.75 89 TYR A C 1
ATOM 663 O O . TYR A 1 89 ? -7.748 10.930 -1.539 1.00 89.75 89 TYR A O 1
ATOM 671 N N . ALA A 1 90 ? -8.289 11.498 -3.635 1.00 88.31 90 ALA A N 1
ATOM 672 C CA . ALA A 1 90 ? -9.007 12.725 -3.266 1.00 88.31 90 ALA A CA 1
ATOM 673 C C . ALA A 1 90 ? -10.022 12.529 -2.117 1.00 88.31 90 ALA A C 1
ATOM 675 O O . ALA A 1 90 ? -10.074 13.333 -1.186 1.00 88.31 90 ALA A O 1
ATOM 676 N N . ALA A 1 91 ? -10.773 11.421 -2.112 1.00 88.25 91 ALA A N 1
ATOM 677 C CA . ALA A 1 91 ? -11.734 11.123 -1.046 1.00 88.25 91 ALA A CA 1
ATOM 678 C C . ALA A 1 91 ? -11.088 10.736 0.306 1.00 88.25 91 ALA A C 1
ATOM 680 O O . ALA A 1 91 ? -11.752 10.852 1.340 1.00 88.25 91 ALA A O 1
ATOM 681 N N . LYS A 1 92 ? -9.799 10.350 0.345 1.00 90.62 92 LYS A N 1
ATOM 682 C CA . LYS A 1 92 ? -9.057 10.168 1.610 1.00 90.62 92 LYS A CA 1
ATOM 683 C C . LYS A 1 92 ? -8.907 11.489 2.356 1.00 90.62 92 LYS A C 1
ATOM 685 O O . LYS A 1 92 ? -9.046 11.494 3.572 1.00 90.62 92 LYS A O 1
ATOM 690 N N . THR A 1 93 ? -8.730 12.612 1.655 1.00 92.44 93 THR A N 1
ATOM 691 C CA . THR A 1 93 ? -8.696 13.953 2.266 1.00 92.44 93 THR A CA 1
ATOM 692 C C . THR A 1 93 ? -9.978 14.244 3.048 1.00 92.44 93 THR A C 1
ATOM 694 O O . THR A 1 93 ? -9.916 14.676 4.200 1.00 92.44 93 THR A O 1
ATOM 697 N N . THR A 1 94 ? -11.143 13.955 2.459 1.00 92.81 94 THR A N 1
ATOM 698 C CA . THR A 1 94 ? -12.453 14.150 3.101 1.00 92.81 94 THR A CA 1
ATOM 699 C C . THR A 1 94 ? -12.623 13.243 4.319 1.00 92.81 94 THR A C 1
ATOM 701 O O . THR A 1 94 ? -12.969 13.727 5.396 1.00 92.81 94 THR A O 1
ATOM 704 N N . VAL A 1 95 ? -12.313 11.946 4.184 1.00 93.44 95 VAL A N 1
ATOM 705 C CA . VAL A 1 95 ? -12.375 10.979 5.296 1.00 93.44 95 VAL A CA 1
ATOM 706 C C . VAL A 1 95 ? -11.416 11.373 6.422 1.00 93.44 95 VAL A C 1
ATOM 708 O O . VAL A 1 95 ? -11.823 11.410 7.577 1.00 93.44 95 VAL A O 1
ATOM 711 N N . TRP A 1 96 ? -10.168 11.729 6.115 1.00 95.31 96 TRP A N 1
ATOM 712 C CA . TRP A 1 96 ? -9.168 12.110 7.114 1.00 95.31 96 TRP A CA 1
ATOM 713 C C . TRP A 1 96 ? -9.541 13.393 7.864 1.00 95.31 96 TRP A C 1
ATOM 715 O O . TRP A 1 96 ? -9.324 13.495 9.072 1.00 95.31 96 TRP A O 1
ATOM 725 N N . ASN A 1 97 ? -10.142 14.369 7.177 1.00 95.69 97 ASN A N 1
ATOM 726 C CA . ASN A 1 97 ? -10.662 15.572 7.822 1.00 95.69 97 ASN A CA 1
ATOM 727 C C . ASN A 1 97 ? -11.839 15.261 8.760 1.00 95.69 97 ASN A C 1
ATOM 729 O O . ASN A 1 97 ? -11.847 15.775 9.877 1.00 95.69 97 ASN A O 1
ATOM 733 N N . ALA A 1 98 ? -12.756 14.369 8.371 1.00 96.38 98 ALA A N 1
ATOM 734 C CA . ALA A 1 98 ? -13.835 13.910 9.246 1.00 96.38 98 ALA A CA 1
ATOM 735 C C . ALA A 1 98 ? -13.309 13.117 10.461 1.00 96.38 98 ALA A C 1
ATOM 737 O O . ALA A 1 98 ? -13.687 13.412 11.591 1.00 96.38 98 ALA A O 1
ATOM 738 N N . VAL A 1 99 ? -12.367 12.183 10.267 1.00 95.88 99 VAL A N 1
ATOM 739 C CA . VAL A 1 99 ? -11.761 11.390 11.357 1.00 95.88 99 VAL A CA 1
ATOM 740 C C . VAL A 1 99 ? -11.126 12.294 12.418 1.00 95.88 99 VAL A C 1
ATOM 742 O O . VAL A 1 99 ? -11.380 12.099 13.604 1.00 95.88 99 VAL A O 1
ATOM 745 N N . LYS A 1 100 ? -10.377 13.331 12.017 1.00 96.88 100 LYS A N 1
ATOM 746 C CA . LYS A 1 100 ? -9.808 14.316 12.959 1.00 96.88 100 LYS A CA 1
ATOM 747 C C . LYS A 1 100 ? -10.868 15.139 13.705 1.00 96.88 100 LYS A C 1
ATOM 749 O O . LYS A 1 100 ? -10.585 15.594 14.808 1.00 96.88 100 LYS A O 1
ATOM 754 N N . ALA A 1 101 ? -12.043 15.354 13.111 1.00 97.62 101 ALA A N 1
ATOM 755 C CA . ALA A 1 101 ? -13.135 16.135 13.697 1.00 97.62 101 ALA A CA 1
ATOM 756 C C . ALA A 1 101 ? -14.064 15.311 14.613 1.00 97.62 101 ALA A C 1
ATOM 758 O O . ALA A 1 101 ? -14.709 15.888 15.482 1.00 97.62 101 ALA A O 1
ATOM 759 N N . SER A 1 102 ? -14.100 13.983 14.455 1.00 94.62 102 SER A N 1
ATOM 760 C CA . SER A 1 102 ? -15.005 13.062 15.173 1.00 94.62 102 SER A CA 1
ATOM 761 C C . SER A 1 102 ? -14.839 13.008 16.701 1.00 94.62 102 SER A C 1
ATOM 763 O O . SER A 1 102 ? -15.681 12.450 17.399 1.00 94.62 102 SER A O 1
ATOM 765 N N . GLY A 1 103 ? -13.728 13.523 17.240 1.00 92.88 103 GLY A N 1
ATOM 766 C CA . GLY A 1 103 ? -13.385 13.417 18.664 1.00 92.88 103 GLY A CA 1
ATOM 767 C C . GLY A 1 103 ? -12.952 12.016 19.128 1.00 92.88 103 GLY A C 1
ATOM 768 O O . GLY A 1 103 ? -12.520 11.870 20.271 1.00 92.88 103 GLY A O 1
ATOM 769 N N . LEU A 1 104 ? -13.016 10.999 18.262 1.00 90.56 104 LEU A N 1
ATOM 770 C CA . LEU A 1 104 ? -12.532 9.649 18.555 1.00 90.56 104 LEU A CA 1
ATOM 771 C C . LEU A 1 104 ? -10.997 9.617 18.600 1.00 90.56 104 LEU A C 1
ATOM 773 O O . LEU A 1 104 ? -10.321 10.399 17.923 1.00 90.56 104 LEU A O 1
ATOM 777 N N . GLU A 1 105 ? -10.413 8.656 19.325 1.00 94.12 105 GLU A N 1
ATOM 778 C CA . GLU A 1 105 ? -8.999 8.344 19.105 1.00 94.12 105 GLU A CA 1
ATOM 779 C C . GLU A 1 105 ? -8.826 7.833 17.663 1.00 94.12 105 GLU A C 1
ATOM 781 O O . GLU A 1 105 ? -9.703 7.160 17.118 1.00 94.12 105 GLU A O 1
ATOM 786 N N . TYR A 1 106 ? -7.681 8.081 17.031 1.00 93.44 106 TYR A N 1
ATOM 787 C CA . TYR A 1 106 ? -7.426 7.564 15.685 1.00 93.44 106 TYR A CA 1
ATOM 788 C C . TYR A 1 106 ? -6.007 7.036 15.507 1.00 93.44 106 TYR A C 1
ATOM 790 O O . TYR A 1 106 ? -5.085 7.345 16.262 1.00 93.44 106 TYR A O 1
ATOM 798 N N . THR A 1 107 ? -5.814 6.193 14.497 1.00 90.44 107 THR A N 1
ATOM 799 C CA . THR A 1 107 ? -4.485 5.757 14.053 1.00 90.44 107 THR A CA 1
ATOM 800 C C . THR A 1 107 ? -4.491 5.606 12.542 1.00 90.44 107 THR A C 1
ATOM 802 O O . THR A 1 107 ? -5.285 4.848 11.995 1.00 90.44 107 THR A O 1
ATOM 805 N N . ARG A 1 108 ? -3.603 6.346 11.874 1.00 89.19 108 ARG A N 1
ATOM 806 C CA . ARG A 1 108 ? -3.458 6.354 10.418 1.00 89.19 108 ARG A CA 1
ATOM 807 C C . ARG A 1 108 ? -2.202 5.588 10.019 1.00 89.19 108 ARG A C 1
ATOM 809 O O . ARG A 1 108 ? -1.099 5.992 10.383 1.00 89.19 108 ARG A O 1
ATOM 816 N N . PHE A 1 109 ? -2.367 4.503 9.267 1.00 87.94 109 PHE A N 1
ATOM 817 C CA . PHE A 1 109 ? -1.254 3.676 8.801 1.00 87.94 109 PHE A CA 1
ATOM 818 C C . PHE A 1 109 ? -0.750 4.155 7.437 1.00 87.94 109 PHE A C 1
ATOM 820 O O . PHE A 1 109 ? -1.418 3.979 6.421 1.00 87.94 109 PHE A O 1
ATOM 827 N N . ILE A 1 110 ? 0.444 4.748 7.433 1.00 89.00 110 ILE A N 1
ATOM 828 C CA . ILE A 1 110 ? 1.199 5.131 6.235 1.00 89.00 110 ILE A CA 1
ATOM 829 C C . ILE A 1 110 ? 2.312 4.092 6.065 1.00 89.00 110 ILE A C 1
ATOM 831 O O . ILE A 1 110 ? 3.162 3.9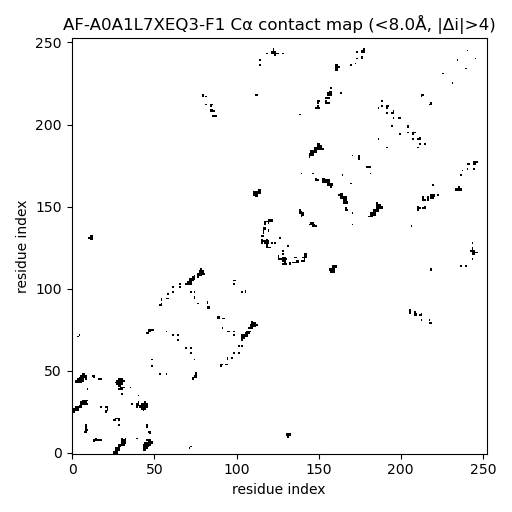51 6.945 1.00 89.00 110 ILE A O 1
ATOM 835 N N . THR A 1 111 ? 2.244 3.293 4.998 1.00 85.69 111 THR A N 1
ATOM 836 C CA . THR A 1 111 ? 3.048 2.062 4.844 1.00 85.69 111 THR A CA 1
ATOM 837 C C . THR A 1 111 ? 3.867 2.011 3.555 1.00 85.69 111 THR A C 1
ATOM 839 O O . THR A 1 111 ? 4.704 1.119 3.413 1.00 85.69 111 THR A O 1
ATOM 842 N N . GLY A 1 112 ? 3.669 2.958 2.636 1.00 89.25 112 GLY A N 1
ATOM 843 C CA . GLY A 1 112 ? 4.400 3.041 1.376 1.00 89.25 112 GLY A CA 1
ATOM 844 C C . GLY A 1 112 ? 3.878 2.091 0.293 1.00 89.25 112 GLY A C 1
ATOM 845 O O . GLY A 1 112 ? 2.688 1.777 0.257 1.00 89.25 112 GLY A O 1
ATOM 846 N N . ILE A 1 113 ? 4.753 1.652 -0.616 1.00 89.25 113 ILE A N 1
ATOM 847 C CA . ILE A 1 113 ? 4.390 0.785 -1.758 1.00 89.25 113 ILE A CA 1
ATOM 848 C C . ILE A 1 113 ? 4.475 -0.695 -1.368 1.00 89.25 113 ILE A C 1
ATOM 850 O O . ILE A 1 113 ? 5.397 -1.113 -0.682 1.00 89.25 113 ILE A O 1
ATOM 854 N N . TRP A 1 114 ? 3.535 -1.530 -1.798 1.00 87.25 114 TRP A N 1
ATOM 855 C CA . TRP A 1 114 ? 3.407 -2.884 -1.258 1.00 87.25 114 TRP A CA 1
ATOM 856 C C . TRP A 1 114 ? 4.194 -3.922 -2.072 1.00 87.25 114 TRP A C 1
ATOM 858 O O . TRP A 1 114 ? 3.99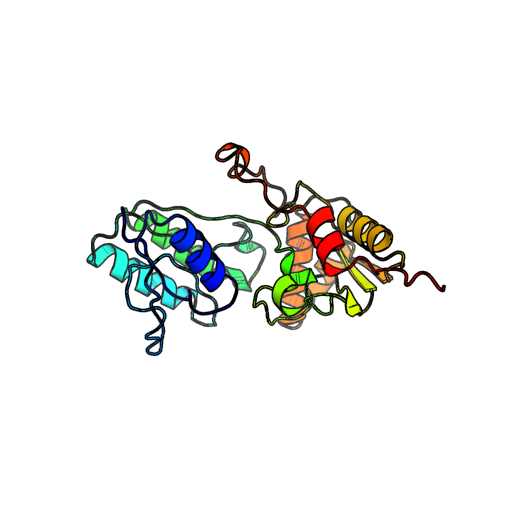9 -4.048 -3.278 1.00 87.25 114 TRP A O 1
ATOM 868 N N . MET A 1 115 ? 5.050 -4.725 -1.430 1.00 89.00 115 MET A N 1
ATOM 869 C CA . MET A 1 115 ? 5.883 -5.703 -2.157 1.00 89.00 115 MET A CA 1
ATOM 870 C C . MET A 1 115 ? 5.085 -6.863 -2.776 1.00 89.00 115 MET A C 1
ATOM 872 O O . MET A 1 115 ? 5.539 -7.466 -3.744 1.00 89.00 115 MET A O 1
ATOM 876 N N . ASN A 1 116 ? 3.871 -7.152 -2.286 1.00 86.88 116 ASN A N 1
ATOM 877 C CA . ASN A 1 116 ? 2.997 -8.164 -2.892 1.00 86.88 116 ASN A CA 1
ATOM 878 C C . ASN A 1 116 ? 2.487 -7.776 -4.294 1.00 86.88 116 ASN A C 1
ATOM 880 O O . ASN A 1 116 ? 2.048 -8.649 -5.040 1.00 86.88 116 ASN A O 1
ATOM 884 N N . LEU A 1 117 ? 2.619 -6.505 -4.693 1.00 86.31 117 LEU A N 1
ATOM 885 C CA . LEU A 1 117 ? 2.392 -6.046 -6.068 1.00 86.31 117 LEU A CA 1
ATOM 886 C C . LEU A 1 117 ? 3.396 -6.670 -7.060 1.00 86.31 117 LEU A C 1
ATOM 888 O O . LEU A 1 117 ? 3.094 -6.797 -8.245 1.00 86.31 117 LEU A O 1
ATOM 892 N N . TRP A 1 118 ? 4.565 -7.112 -6.579 1.00 87.69 118 TRP A N 1
ATOM 893 C CA . TRP A 1 118 ? 5.565 -7.857 -7.357 1.00 87.69 118 TRP A CA 1
ATOM 894 C C . TRP A 1 118 ? 5.331 -9.375 -7.346 1.00 87.69 118 TRP A C 1
ATOM 896 O O . TRP A 1 118 ? 6.083 -10.113 -7.981 1.00 87.69 118 TRP A O 1
ATOM 906 N N . GLY A 1 119 ? 4.285 -9.849 -6.659 1.00 86.69 119 GLY A N 1
ATOM 907 C CA . GLY A 1 119 ? 3.878 -11.254 -6.638 1.00 86.69 119 GLY A CA 1
ATOM 908 C C . GLY A 1 119 ? 3.334 -11.765 -7.977 1.00 86.69 119 GLY A C 1
ATOM 909 O O . GLY A 1 119 ? 3.225 -12.973 -8.171 1.00 86.69 119 GLY A O 1
ATOM 910 N N . LEU A 1 120 ? 3.004 -10.871 -8.918 1.00 85.31 120 LEU A N 1
ATOM 911 C CA . LEU A 1 120 ? 2.360 -11.248 -10.175 1.00 85.31 120 LEU A CA 1
ATOM 912 C C . LEU A 1 120 ? 3.325 -11.975 -11.127 1.00 85.31 120 LEU A C 1
ATOM 914 O O . LEU A 1 120 ? 4.262 -11.396 -11.689 1.00 85.31 120 LEU A O 1
ATOM 918 N N . GLY A 1 121 ? 3.039 -13.254 -11.349 1.00 82.69 121 GLY A N 1
ATOM 919 C CA . GLY A 1 121 ? 3.821 -14.181 -12.153 1.00 82.69 121 GLY A CA 1
ATOM 920 C C . GLY A 1 121 ? 5.150 -14.606 -11.536 1.00 82.69 121 GLY A C 1
ATOM 921 O O . GLY A 1 121 ? 6.070 -14.925 -12.292 1.00 82.69 121 GLY A O 1
ATOM 922 N N . THR A 1 122 ? 5.279 -14.610 -10.205 1.00 87.00 122 THR A N 1
ATOM 923 C CA . THR A 1 122 ? 6.463 -15.179 -9.544 1.00 87.00 122 THR A CA 1
ATOM 924 C C . THR A 1 122 ? 6.535 -16.699 -9.761 1.00 87.00 122 THR A C 1
ATOM 926 O O . THR A 1 122 ? 5.521 -17.388 -9.648 1.00 87.00 122 THR A O 1
ATOM 929 N N . PRO A 1 123 ? 7.723 -17.280 -10.019 1.00 86.94 123 PRO A N 1
ATOM 930 C CA . PRO A 1 123 ? 7.880 -18.706 -10.332 1.00 86.94 123 PRO A CA 1
ATOM 931 C C . PRO A 1 123 ? 7.604 -19.661 -9.156 1.00 86.94 123 PRO A C 1
ATOM 933 O O . PRO A 1 123 ? 7.668 -20.878 -9.331 1.00 86.94 123 PRO A O 1
ATOM 936 N N . ARG A 1 124 ? 7.330 -19.144 -7.953 1.00 86.88 124 ARG A N 1
ATOM 937 C CA . ARG A 1 124 ? 6.926 -19.920 -6.775 1.00 86.88 124 ARG A CA 1
ATOM 938 C C . ARG A 1 124 ? 5.768 -19.239 -6.064 1.00 86.88 124 ARG A C 1
ATOM 940 O O . ARG A 1 124 ? 5.785 -18.020 -5.906 1.00 86.88 124 ARG A O 1
ATOM 947 N N . ASN A 1 125 ? 4.828 -20.057 -5.590 1.00 87.56 125 ASN A N 1
ATOM 948 C CA . ASN A 1 125 ? 3.730 -19.697 -4.692 1.00 87.56 125 ASN A CA 1
ATOM 949 C C . ASN A 1 125 ? 3.060 -18.347 -5.027 1.00 87.56 125 ASN A C 1
ATOM 951 O O . ASN A 1 125 ? 2.839 -17.539 -4.133 1.00 87.56 125 ASN A O 1
ATOM 955 N N . GLU A 1 126 ? 2.730 -18.096 -6.300 1.00 89.31 126 GLU A N 1
ATOM 956 C CA . GLU A 1 126 ? 2.175 -16.815 -6.784 1.00 89.31 126 GLU A CA 1
ATOM 957 C C . GLU A 1 126 ? 0.992 -16.311 -5.930 1.00 89.31 126 GLU A C 1
ATOM 959 O O . GLU A 1 126 ? 0.962 -15.147 -5.542 1.00 89.31 126 GLU A O 1
ATOM 964 N N . ALA A 1 127 ? 0.074 -17.192 -5.515 1.00 86.31 127 ALA A N 1
ATOM 965 C CA . ALA A 1 127 ? -1.039 -16.832 -4.627 1.00 86.31 127 ALA A CA 1
ATOM 966 C C . ALA A 1 127 ? -0.604 -16.380 -3.210 1.00 86.31 127 ALA A C 1
ATOM 968 O O . ALA A 1 127 ? -1.242 -15.511 -2.614 1.00 86.31 127 ALA A O 1
ATOM 969 N N . GLU A 1 128 ? 0.488 -16.938 -2.676 1.00 87.75 128 GLU A N 1
ATOM 970 C CA . GLU A 1 128 ? 1.101 -16.529 -1.402 1.00 87.75 128 GLU A CA 1
ATOM 971 C C . GLU A 1 128 ? 1.850 -15.196 -1.564 1.00 87.75 128 GLU A C 1
ATOM 973 O O . GLU A 1 128 ? 1.720 -14.303 -0.728 1.00 87.75 128 GLU A O 1
ATOM 978 N N . ALA A 1 129 ? 2.582 -15.046 -2.674 1.00 87.69 129 ALA A N 1
ATOM 979 C CA . ALA A 1 129 ? 3.353 -13.856 -3.021 1.00 87.69 129 ALA A CA 1
ATOM 980 C C . ALA A 1 129 ? 2.456 -12.628 -3.247 1.00 87.69 129 ALA A C 1
ATOM 982 O O . ALA A 1 129 ? 2.761 -11.552 -2.731 1.00 87.69 129 ALA A O 1
ATOM 983 N N . LEU A 1 130 ? 1.343 -12.804 -3.968 1.00 84.75 130 LEU A N 1
ATOM 984 C CA . LEU A 1 130 ? 0.288 -11.806 -4.178 1.00 84.75 130 LEU A CA 1
ATOM 985 C C . LEU A 1 130 ? -0.509 -11.520 -2.900 1.00 84.75 130 LEU A C 1
ATOM 987 O O . LEU A 1 130 ? -1.031 -10.419 -2.736 1.00 84.75 130 LEU A O 1
ATOM 991 N N . SER A 1 131 ? -0.635 -12.494 -1.995 1.00 85.50 131 SER A N 1
ATOM 992 C CA . SER A 1 131 ? -1.392 -12.370 -0.741 1.00 85.50 131 SER A CA 1
ATOM 993 C C . SER A 1 131 ? -2.832 -11.852 -0.948 1.00 85.50 131 SER A C 1
ATOM 995 O O . SER A 1 131 ? -3.328 -10.978 -0.239 1.00 85.50 131 SER A O 1
ATOM 997 N N . GLY A 1 132 ? -3.497 -12.355 -1.995 1.00 74.94 132 GLY A N 1
ATOM 998 C CA . GLY A 1 132 ? -4.843 -11.928 -2.393 1.00 74.94 132 GLY A CA 1
ATOM 999 C C . GLY A 1 132 ? -4.927 -10.566 -3.101 1.00 74.94 132 GLY A C 1
ATOM 1000 O O . GLY A 1 132 ? -6.028 -10.030 -3.231 1.00 74.94 132 GLY A O 1
ATOM 1001 N N . TYR A 1 133 ? -3.807 -10.005 -3.570 1.00 81.69 133 TYR A N 1
ATOM 1002 C CA . TYR A 1 133 ? -3.815 -8.966 -4.605 1.00 81.69 133 TYR A CA 1
ATOM 1003 C C . TYR A 1 133 ? -4.276 -9.545 -5.953 1.00 81.69 133 TYR A C 1
ATOM 1005 O O . TYR A 1 133 ? -3.944 -10.681 -6.289 1.00 81.69 133 TYR A O 1
ATOM 1013 N N . ALA A 1 134 ? -5.041 -8.761 -6.715 1.00 76.50 134 ALA A N 1
ATOM 1014 C CA . ALA A 1 134 ? -5.666 -9.181 -7.975 1.00 76.50 134 ALA A CA 1
ATOM 1015 C C . ALA A 1 134 ? -5.681 -8.060 -9.040 1.00 76.50 134 ALA A C 1
ATOM 1017 O O . ALA A 1 134 ? -6.584 -8.005 -9.871 1.00 76.50 134 ALA A O 1
ATOM 1018 N N . GLY A 1 135 ? -4.723 -7.129 -8.974 1.00 76.75 135 GLY A N 1
ATOM 1019 C CA . GLY A 1 135 ? -4.580 -6.019 -9.924 1.00 76.75 135 GLY A CA 1
ATOM 1020 C C . GLY A 1 135 ? -3.390 -6.178 -10.888 1.00 76.75 135 GLY A C 1
ATOM 1021 O O . GLY A 1 135 ? -2.727 -7.220 -10.882 1.00 76.75 135 GLY A O 1
ATOM 1022 N N . PRO A 1 136 ? -3.117 -5.159 -11.725 1.00 82.44 136 PRO A N 1
ATOM 1023 C CA . PRO A 1 136 ? -1.976 -5.143 -12.643 1.00 82.44 136 PRO A CA 1
ATOM 1024 C C . PRO A 1 136 ? -0.624 -5.090 -11.899 1.00 82.44 136 PRO A C 1
ATOM 1026 O O . PRO A 1 136 ? -0.568 -4.707 -10.731 1.00 82.44 136 PRO A O 1
ATOM 1029 N N . PRO A 1 137 ? 0.498 -5.444 -12.552 1.00 83.38 137 PRO A N 1
ATOM 1030 C CA . PRO A 1 137 ? 1.820 -5.331 -11.939 1.00 83.38 137 PRO A CA 1
ATOM 1031 C C . PRO A 1 137 ? 2.186 -3.856 -11.727 1.00 83.38 137 PRO A C 1
ATOM 1033 O O . PRO A 1 137 ? 2.088 -3.050 -12.652 1.00 83.38 137 PRO A O 1
ATOM 1036 N N . PHE A 1 138 ? 2.639 -3.491 -10.524 1.00 88.56 138 PHE A N 1
ATOM 1037 C CA . PHE A 1 138 ? 2.895 -2.088 -10.193 1.00 88.56 138 PHE A CA 1
ATOM 1038 C C . PHE A 1 138 ? 4.363 -1.683 -10.395 1.00 88.56 138 PHE A C 1
ATOM 1040 O O . PHE A 1 138 ? 5.220 -1.980 -9.558 1.00 88.56 138 PHE A O 1
ATOM 1047 N N . LEU A 1 139 ? 4.632 -0.973 -11.500 1.00 91.31 139 LEU A N 1
ATOM 1048 C CA . LEU A 1 139 ? 5.931 -0.446 -11.965 1.00 91.31 139 LEU A CA 1
ATOM 1049 C C . LEU A 1 139 ? 7.040 -1.492 -12.224 1.00 91.31 139 LEU A C 1
ATOM 1051 O O . LEU A 1 139 ? 7.806 -1.326 -13.167 1.00 91.31 139 LEU A O 1
ATOM 1055 N N . ILE A 1 140 ? 7.107 -2.596 -11.478 1.00 90.50 140 ILE A N 1
ATOM 1056 C CA . ILE A 1 140 ? 7.983 -3.748 -11.736 1.00 90.50 140 ILE A CA 1
ATOM 1057 C C . ILE A 1 140 ? 7.103 -4.963 -12.047 1.00 90.50 140 ILE A C 1
ATOM 1059 O O . ILE A 1 140 ? 6.256 -5.348 -11.241 1.00 90.50 140 ILE A O 1
ATOM 1063 N N . TYR A 1 141 ? 7.324 -5.595 -13.203 1.00 90.38 141 TYR A N 1
ATOM 1064 C CA . TYR A 1 141 ? 6.618 -6.805 -13.621 1.00 90.38 141 TYR A CA 1
ATOM 1065 C C . TYR A 1 141 ? 7.581 -7.985 -13.778 1.00 90.38 141 TYR A C 1
ATOM 1067 O O . TYR A 1 141 ? 8.151 -8.210 -14.850 1.00 90.38 141 TYR A O 1
ATOM 1075 N N . MET A 1 142 ? 7.706 -8.779 -12.710 1.00 88.38 142 MET A N 1
ATOM 1076 C CA . MET A 1 142 ? 8.617 -9.929 -12.619 1.00 88.38 142 MET A CA 1
ATOM 1077 C C . MET A 1 142 ? 8.475 -10.906 -13.799 1.00 88.38 142 MET A C 1
ATOM 1079 O O . MET A 1 142 ? 9.472 -11.267 -14.422 1.00 88.38 142 MET A O 1
ATOM 1083 N N . LYS A 1 143 ? 7.239 -11.272 -14.175 1.00 86.75 143 LYS A N 1
ATOM 1084 C CA . LYS A 1 143 ? 6.958 -12.250 -15.246 1.00 86.75 143 LYS A CA 1
ATOM 1085 C C . LYS A 1 143 ? 7.506 -11.859 -16.620 1.00 86.75 143 LYS A C 1
ATOM 1087 O O . LYS A 1 143 ? 7.943 -12.727 -17.370 1.00 86.75 143 LYS A O 1
ATOM 1092 N N . LYS A 1 144 ? 7.445 -10.566 -16.967 1.00 89.50 144 LYS A N 1
ATOM 1093 C CA . LYS A 1 144 ? 7.959 -10.026 -18.240 1.00 89.50 144 LYS A CA 1
ATOM 1094 C C . LYS A 1 144 ? 9.373 -9.446 -18.121 1.00 89.50 144 LYS A C 1
ATOM 1096 O O . LYS A 1 144 ? 9.937 -9.082 -19.145 1.00 89.50 144 LYS A O 1
ATOM 1101 N N . ARG A 1 145 ? 9.927 -9.358 -16.905 1.00 90.19 145 ARG A N 1
ATOM 1102 C CA . ARG A 1 145 ? 11.188 -8.667 -16.585 1.00 90.19 145 ARG A CA 1
ATOM 1103 C C . ARG A 1 145 ? 11.205 -7.223 -17.098 1.00 90.19 145 ARG A C 1
ATOM 1105 O O . ARG A 1 145 ? 12.135 -6.808 -17.778 1.00 90.19 145 ARG A O 1
ATOM 1112 N N . ILE A 1 146 ? 10.146 -6.470 -16.805 1.00 92.88 146 ILE A N 1
ATOM 1113 C CA . ILE A 1 146 ? 10.020 -5.046 -17.162 1.00 92.88 146 ILE A CA 1
ATOM 1114 C C . ILE A 1 146 ? 10.030 -4.220 -15.877 1.00 92.88 146 ILE A C 1
ATOM 1116 O O . ILE A 1 146 ? 9.361 -4.591 -14.910 1.00 92.88 146 ILE A O 1
ATOM 1120 N N . ALA A 1 147 ? 10.758 -3.105 -15.877 1.00 93.81 147 ALA A N 1
ATOM 1121 C CA . ALA A 1 147 ? 10.754 -2.121 -14.802 1.00 93.81 147 ALA A CA 1
ATOM 1122 C C . ALA A 1 147 ? 10.588 -0.704 -15.366 1.00 93.81 147 ALA A C 1
ATOM 1124 O O . ALA A 1 147 ? 11.385 -0.262 -16.192 1.00 93.81 147 ALA A O 1
ATOM 1125 N N . LEU A 1 148 ? 9.563 0.003 -14.896 1.00 95.06 148 LEU A N 1
ATOM 1126 C CA . LEU A 1 148 ? 9.315 1.416 -15.162 1.00 95.06 148 LEU A CA 1
ATOM 1127 C C . LEU A 1 148 ? 9.856 2.204 -13.962 1.00 95.06 148 LEU A C 1
ATOM 1129 O O . LEU A 1 148 ? 9.346 2.070 -12.849 1.00 95.06 148 LEU A O 1
ATOM 1133 N N . ILE A 1 149 ? 10.927 2.966 -14.169 1.00 95.88 149 ILE A N 1
ATOM 1134 C CA . ILE A 1 149 ? 11.706 3.600 -13.102 1.00 95.88 149 ILE A CA 1
ATOM 1135 C C . ILE A 1 149 ? 11.397 5.109 -13.082 1.00 95.88 149 ILE A C 1
ATOM 1137 O O . ILE A 1 149 ? 11.679 5.783 -14.075 1.00 95.88 149 ILE A O 1
ATOM 1141 N N . PRO A 1 150 ? 10.821 5.661 -11.995 1.00 96.50 150 PRO A N 1
ATOM 1142 C CA . PRO A 1 150 ? 10.529 7.092 -11.897 1.00 96.50 150 PRO A CA 1
ATOM 1143 C C . PRO A 1 150 ? 11.803 7.942 -11.817 1.00 96.50 150 PRO A C 1
ATOM 1145 O O . PRO A 1 150 ? 12.722 7.615 -11.063 1.00 96.50 150 PRO A O 1
ATOM 1148 N N . GLY A 1 151 ? 11.837 9.055 -12.551 1.00 96.31 151 GLY A N 1
ATOM 1149 C CA . GLY A 1 151 ? 12.950 10.002 -12.547 1.00 96.31 151 GLY A CA 1
ATOM 1150 C C . GLY A 1 151 ? 14.257 9.375 -13.033 1.00 96.31 151 GLY A C 1
ATOM 1151 O O . GLY A 1 151 ? 14.312 8.743 -14.088 1.00 96.31 151 GLY A O 1
ATOM 1152 N N . ASP A 1 152 ? 15.312 9.559 -12.244 1.00 95.56 152 ASP A N 1
ATOM 1153 C CA . ASP A 1 152 ? 16.624 8.920 -12.395 1.00 95.56 152 ASP A CA 1
ATOM 1154 C C . ASP A 1 152 ? 16.720 7.559 -11.671 1.00 95.56 152 ASP A C 1
ATOM 1156 O O . ASP A 1 152 ? 17.742 6.879 -11.748 1.00 95.56 152 ASP A O 1
ATOM 1160 N N . GLY A 1 153 ? 15.671 7.155 -10.947 1.00 94.31 153 GLY A N 1
ATOM 1161 C CA . GLY A 1 153 ? 15.656 5.951 -10.124 1.00 94.31 153 GLY A CA 1
ATOM 1162 C C . GLY A 1 153 ? 16.495 6.003 -8.846 1.00 94.31 153 GLY A C 1
ATOM 1163 O O . GLY A 1 153 ? 16.663 4.946 -8.235 1.00 94.31 153 GLY A O 1
ATOM 1164 N N . SER A 1 154 ? 17.018 7.164 -8.429 1.00 95.56 154 SER A N 1
ATOM 1165 C CA . SER A 1 154 ? 17.792 7.310 -7.184 1.00 95.56 154 SER A CA 1
ATOM 1166 C C . SER A 1 154 ? 16.907 7.554 -5.959 1.00 95.56 154 SER A C 1
ATOM 1168 O O . SER A 1 154 ? 17.216 7.060 -4.872 1.00 95.56 154 SER A O 1
ATOM 1170 N N . GLN A 1 155 ? 15.779 8.247 -6.146 1.00 95.81 155 GLN A N 1
ATOM 1171 C CA . GLN A 1 155 ? 14.876 8.647 -5.070 1.00 95.81 155 GLN A CA 1
ATOM 1172 C C . GLN A 1 155 ? 14.363 7.440 -4.267 1.00 95.81 155 GLN A C 1
ATOM 1174 O O . GLN A 1 155 ? 13.883 6.438 -4.812 1.00 95.81 155 GLN A O 1
ATOM 1179 N N . LYS A 1 156 ? 14.496 7.541 -2.942 1.00 92.31 156 LYS A N 1
ATOM 1180 C CA . LYS A 1 156 ? 14.153 6.492 -1.984 1.00 92.31 156 LYS A CA 1
ATOM 1181 C C . LYS A 1 156 ? 12.643 6.380 -1.795 1.00 92.31 156 LYS A C 1
ATOM 1183 O O . LYS A 1 156 ? 11.904 7.361 -1.839 1.00 92.31 156 LYS A O 1
ATOM 1188 N N . VAL A 1 157 ? 12.204 5.151 -1.551 1.00 89.62 157 VAL A N 1
ATOM 1189 C CA . VAL A 1 157 ? 10.819 4.768 -1.295 1.00 89.62 157 VAL A CA 1
ATOM 1190 C C . VAL A 1 157 ? 10.796 3.808 -0.109 1.00 89.62 157 VAL A C 1
ATOM 1192 O O . VAL A 1 157 ? 11.559 2.839 -0.042 1.00 89.62 157 VAL A O 1
ATOM 1195 N N . VAL A 1 158 ? 9.881 4.046 0.828 1.00 88.00 158 VAL A N 1
ATOM 1196 C CA . VAL A 1 158 ? 9.447 3.001 1.753 1.00 88.00 158 VAL A CA 1
ATOM 1197 C C . VAL A 1 158 ? 8.560 2.048 0.966 1.00 88.00 158 VAL A C 1
ATOM 1199 O O . VAL A 1 158 ? 7.461 2.413 0.542 1.00 88.00 158 VAL A O 1
ATOM 1202 N N . PHE A 1 159 ? 9.007 0.808 0.789 1.00 84.62 159 PHE A N 1
ATOM 1203 C CA . PHE A 1 159 ? 8.076 -0.270 0.480 1.00 84.62 159 PHE A CA 1
ATOM 1204 C C . PHE A 1 159 ? 7.605 -0.881 1.799 1.00 84.62 159 PHE A C 1
ATOM 1206 O O . PHE A 1 159 ? 8.394 -1.040 2.734 1.00 84.62 159 PHE A O 1
ATOM 1213 N N . THR A 1 160 ? 6.319 -1.221 1.888 1.00 78.31 160 THR A N 1
ATOM 1214 C CA . THR A 1 160 ? 5.746 -1.942 3.022 1.00 78.31 160 THR A CA 1
ATOM 1215 C C . THR A 1 160 ? 6.561 -3.208 3.218 1.00 78.31 160 THR A C 1
ATOM 1217 O O . THR A 1 160 ? 6.485 -4.125 2.401 1.00 78.31 160 THR A O 1
ATOM 1220 N N . ASN A 1 161 ? 7.329 -3.225 4.309 1.00 60.44 161 ASN A N 1
ATOM 1221 C CA . ASN A 1 161 ? 8.283 -4.269 4.652 1.00 60.44 161 ASN A CA 1
ATOM 1222 C C . ASN A 1 161 ? 9.590 -4.302 3.813 1.00 60.44 161 ASN A C 1
ATOM 1224 O O . ASN A 1 161 ? 10.043 -5.345 3.359 1.00 60.44 161 ASN A O 1
ATOM 1228 N N . THR A 1 162 ? 10.265 -3.161 3.665 1.00 55.12 162 THR A N 1
ATOM 1229 C CA . THR A 1 162 ? 11.728 -3.114 3.472 1.00 55.12 162 THR A CA 1
ATOM 1230 C C . THR A 1 162 ? 12.317 -1.838 4.087 1.00 55.12 162 THR A C 1
ATOM 1232 O O . THR A 1 162 ? 11.575 -0.957 4.526 1.00 55.12 162 THR A O 1
ATOM 1235 N N . ARG A 1 163 ? 13.650 -1.744 4.164 1.00 64.31 163 ARG A N 1
ATOM 1236 C CA . ARG A 1 163 ? 14.334 -0.459 4.405 1.00 64.31 163 ARG A CA 1
ATOM 1237 C C . ARG A 1 163 ? 14.216 0.429 3.167 1.00 64.31 163 ARG A C 1
ATOM 1239 O O . ARG A 1 163 ? 13.956 -0.074 2.080 1.00 64.31 163 ARG A O 1
ATOM 1246 N N . ASP A 1 164 ? 14.445 1.720 3.343 1.00 70.50 164 ASP A N 1
ATOM 1247 C CA . ASP A 1 164 ? 14.547 2.731 2.291 1.00 70.50 164 ASP A CA 1
ATOM 1248 C C . ASP A 1 164 ? 15.342 2.234 1.068 1.00 70.50 164 ASP A C 1
ATOM 1250 O O . ASP A 1 164 ? 16.565 2.065 1.094 1.00 70.50 164 ASP A O 1
ATOM 1254 N N . LYS A 1 165 ? 14.623 1.989 -0.031 1.00 85.00 165 LYS A N 1
ATOM 1255 C CA . LYS A 1 165 ? 15.203 1.563 -1.307 1.00 85.00 165 LYS A CA 1
ATOM 1256 C C . LYS A 1 165 ? 14.666 2.407 -2.447 1.00 85.00 165 LYS A C 1
ATOM 1258 O O . LYS A 1 165 ? 13.503 2.792 -2.437 1.00 85.00 165 LYS A O 1
ATOM 1263 N N . SER A 1 166 ? 15.502 2.685 -3.432 1.00 90.25 166 SER A N 1
ATOM 1264 C CA . SER A 1 166 ? 15.071 3.259 -4.698 1.00 90.25 166 SER A CA 1
ATOM 1265 C C . SER A 1 166 ? 14.542 2.168 -5.633 1.00 90.25 166 SER A C 1
ATOM 1267 O O . SER A 1 166 ? 14.765 0.971 -5.418 1.00 90.25 166 SER A O 1
ATOM 1269 N N . TYR A 1 167 ? 13.858 2.567 -6.706 1.00 91.00 167 TYR A N 1
ATOM 1270 C CA . TYR A 1 167 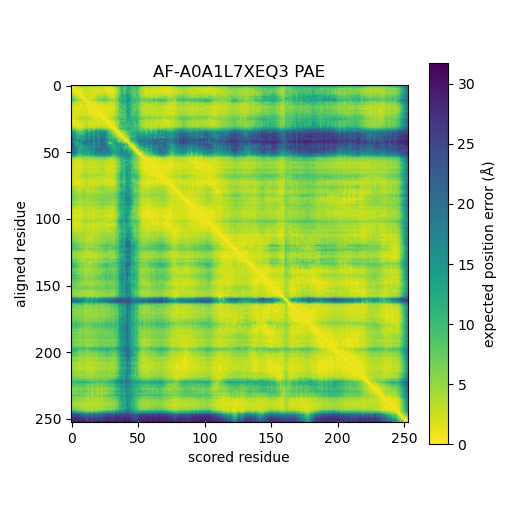? 13.417 1.612 -7.725 1.00 91.00 167 TYR A CA 1
ATOM 1271 C C . TYR A 1 167 ? 14.593 0.919 -8.432 1.00 91.00 167 TYR A C 1
ATOM 1273 O O . TYR A 1 167 ? 14.481 -0.266 -8.741 1.00 91.00 167 TYR A O 1
ATOM 1281 N N . ALA A 1 168 ? 15.732 1.596 -8.620 1.00 93.19 168 ALA A N 1
ATOM 1282 C CA . ALA A 1 168 ? 16.936 0.967 -9.166 1.00 93.19 168 ALA A CA 1
ATOM 1283 C C . ALA A 1 168 ? 17.467 -0.142 -8.235 1.00 93.19 168 ALA A C 1
ATOM 1285 O O . ALA A 1 168 ? 17.616 -1.283 -8.667 1.00 93.19 168 ALA A O 1
ATOM 1286 N N . GLU A 1 169 ? 17.624 0.137 -6.934 1.00 93.50 169 GLU A N 1
ATOM 1287 C CA . GLU A 1 169 ? 18.117 -0.847 -5.952 1.00 93.50 169 GLU A CA 1
ATOM 1288 C C . GLU A 1 169 ? 17.214 -2.086 -5.812 1.00 93.50 169 GLU A C 1
ATOM 1290 O O . GLU A 1 169 ? 17.697 -3.159 -5.449 1.00 93.50 169 GLU A O 1
ATOM 1295 N N . VAL A 1 170 ? 15.903 -1.955 -6.051 1.00 91.88 170 VAL A N 1
ATOM 1296 C CA . VAL A 1 170 ? 14.968 -3.096 -6.071 1.00 91.88 170 VAL A CA 1
ATOM 1297 C C . VAL A 1 170 ? 15.117 -3.913 -7.356 1.00 91.88 170 VAL A C 1
ATOM 1299 O O . VAL A 1 170 ? 15.072 -5.142 -7.302 1.00 91.88 170 VAL A O 1
ATOM 1302 N N . VAL A 1 171 ? 15.306 -3.261 -8.505 1.00 93.25 171 VAL A N 1
ATOM 1303 C CA . VAL A 1 171 ? 15.472 -3.951 -9.792 1.00 93.25 171 VAL A CA 1
ATOM 1304 C C . VAL A 1 171 ? 16.811 -4.683 -9.850 1.00 93.25 171 VAL A C 1
ATOM 1306 O O . VAL A 1 171 ? 16.829 -5.853 -10.212 1.00 93.25 171 VAL A O 1
ATOM 1309 N N . ASP A 1 172 ? 17.910 -4.066 -9.422 1.00 94.00 172 ASP A N 1
ATOM 1310 C CA . ASP A 1 172 ? 19.238 -4.700 -9.424 1.00 94.00 172 ASP A CA 1
ATOM 1311 C C . ASP A 1 172 ? 19.274 -5.925 -8.484 1.00 94.00 172 ASP A C 1
ATOM 1313 O O . ASP A 1 172 ? 19.859 -6.969 -8.789 1.00 94.00 172 ASP A O 1
ATOM 1317 N N . LEU A 1 173 ? 18.552 -5.839 -7.360 1.00 92.31 173 LEU A N 1
ATOM 1318 C CA . LEU A 1 173 ? 18.308 -6.951 -6.441 1.00 92.31 173 LEU A CA 1
ATOM 1319 C C . LEU A 1 173 ? 17.467 -8.067 -7.089 1.00 92.31 173 LEU A C 1
ATOM 1321 O O . LEU A 1 173 ? 17.773 -9.249 -6.918 1.00 92.31 173 LEU A O 1
ATOM 1325 N N . ALA A 1 174 ? 16.440 -7.717 -7.867 1.00 91.69 174 ALA A N 1
ATOM 1326 C CA . ALA A 1 174 ? 15.640 -8.673 -8.631 1.00 91.69 174 ALA A CA 1
ATOM 1327 C C . ALA A 1 174 ? 16.455 -9.367 -9.741 1.00 91.69 174 ALA A C 1
ATOM 1329 O O . ALA A 1 174 ? 16.336 -10.585 -9.907 1.00 91.69 174 ALA A O 1
ATOM 1330 N N . GLU A 1 175 ? 17.314 -8.638 -10.458 1.00 94.25 175 GLU A N 1
ATOM 1331 C CA . GLU A 1 175 ? 18.215 -9.191 -11.478 1.00 94.25 175 GLU A CA 1
ATOM 1332 C C . GLU A 1 175 ? 19.205 -10.189 -10.863 1.00 94.25 175 GLU A C 1
ATOM 1334 O O . GLU A 1 175 ? 19.338 -11.312 -11.356 1.00 94.25 175 GLU A O 1
ATOM 1339 N N . SER A 1 176 ? 19.820 -9.824 -9.733 1.00 92.50 176 SER A N 1
ATOM 1340 C CA . SER A 1 176 ? 20.723 -10.687 -8.959 1.00 92.50 176 SER A CA 1
ATOM 1341 C C . SER A 1 176 ? 20.038 -11.979 -8.485 1.00 92.50 176 SER A C 1
ATOM 1343 O O . SER A 1 176 ? 20.521 -13.084 -8.739 1.00 92.50 176 SER A O 1
ATOM 1345 N N . ILE A 1 177 ? 18.856 -11.871 -7.865 1.00 90.75 177 ILE A N 1
ATOM 1346 C CA . ILE A 1 177 ? 18.114 -13.017 -7.308 1.00 90.75 177 ILE A CA 1
ATOM 1347 C C . ILE A 1 177 ? 17.571 -13.958 -8.395 1.00 90.75 177 ILE A C 1
ATOM 1349 O O . ILE A 1 177 ? 17.471 -15.170 -8.173 1.00 90.75 177 ILE A O 1
ATOM 1353 N N . THR A 1 178 ? 17.200 -13.421 -9.560 1.00 89.50 178 THR A N 1
ATOM 1354 C CA . THR A 1 178 ? 16.679 -14.213 -10.690 1.00 89.50 178 THR A CA 1
ATOM 1355 C C . THR A 1 178 ? 17.761 -14.702 -11.652 1.00 89.50 178 THR A C 1
ATOM 1357 O O . THR A 1 178 ? 17.462 -15.557 -12.487 1.00 89.50 178 THR A O 1
ATOM 1360 N N . ALA A 1 179 ? 18.995 -14.197 -11.526 1.00 90.31 179 ALA A N 1
ATOM 1361 C CA . ALA A 1 179 ? 20.089 -14.364 -12.486 1.00 90.31 179 ALA A CA 1
ATOM 1362 C C . ALA A 1 179 ? 19.687 -13.981 -13.928 1.00 90.31 179 ALA A C 1
ATOM 1364 O O . ALA A 1 179 ? 20.061 -1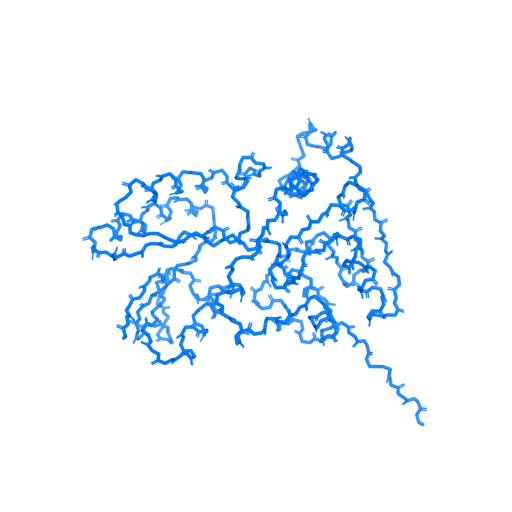4.651 -14.892 1.00 90.31 179 ALA A O 1
ATOM 1365 N N . ALA A 1 180 ? 18.879 -12.925 -14.077 1.00 90.44 180 ALA A N 1
ATOM 1366 C CA . ALA A 1 180 ? 18.352 -12.481 -15.363 1.00 90.44 180 ALA A CA 1
ATOM 1367 C C . ALA A 1 180 ? 18.094 -10.968 -15.394 1.00 90.44 180 ALA A C 1
ATOM 1369 O O . ALA A 1 180 ? 17.461 -10.428 -14.493 1.00 90.44 180 ALA A O 1
ATOM 1370 N N . SER A 1 181 ? 18.526 -10.304 -16.465 1.00 93.06 181 SER A N 1
ATOM 1371 C CA . SER A 1 181 ? 18.344 -8.863 -16.658 1.00 93.06 181 SER A CA 1
ATOM 1372 C C . SER A 1 181 ? 16.901 -8.462 -16.997 1.00 93.06 181 SER A C 1
ATOM 1374 O O . SER A 1 181 ? 16.111 -9.253 -17.529 1.00 93.06 181 SER A O 1
ATOM 1376 N N . PHE A 1 182 ? 16.565 -7.212 -16.676 1.00 94.12 182 PHE A N 1
ATOM 1377 C CA . PHE A 1 182 ? 15.270 -6.571 -16.890 1.00 94.12 182 PHE A CA 1
ATOM 1378 C C . PHE A 1 182 ? 15.361 -5.478 -17.966 1.00 94.12 182 PHE A C 1
ATOM 1380 O O . PHE A 1 182 ? 16.352 -4.760 -18.084 1.00 94.12 182 PHE A O 1
ATOM 1387 N N . GLY A 1 183 ? 14.279 -5.295 -18.723 1.00 94.50 183 GLY A N 1
ATOM 1388 C CA . GLY A 1 183 ? 14.058 -4.094 -19.523 1.00 94.50 183 GLY A CA 1
ATOM 1389 C C . GLY A 1 183 ? 13.738 -2.917 -18.604 1.00 94.50 183 GLY A C 1
ATOM 1390 O O . GLY A 1 183 ? 12.612 -2.813 -18.112 1.00 94.50 183 GLY A O 1
ATOM 1391 N N . LYS A 1 184 ? 14.734 -2.062 -18.354 1.00 96.31 184 LYS A N 1
ATOM 1392 C CA . LYS A 1 184 ? 14.622 -0.857 -17.518 1.00 96.31 184 LYS A CA 1
ATOM 1393 C C . LYS A 1 184 ? 14.238 0.342 -18.393 1.00 96.31 184 LYS A C 1
ATOM 1395 O O . LYS A 1 184 ? 15.017 0.757 -19.247 1.00 96.31 184 LYS A O 1
ATOM 1400 N N . THR A 1 185 ? 13.053 0.907 -18.180 1.00 96.31 185 THR A N 1
ATOM 1401 C CA . THR A 1 185 ? 12.596 2.147 -18.824 1.00 96.31 185 THR A CA 1
ATOM 1402 C C . THR A 1 185 ? 12.527 3.245 -17.774 1.00 96.31 185 THR A C 1
ATOM 1404 O O . THR A 1 185 ? 11.673 3.205 -16.892 1.00 96.31 185 THR A O 1
ATOM 1407 N N . TYR A 1 186 ? 13.425 4.220 -17.866 1.00 95.31 186 TYR A N 1
ATOM 1408 C CA . TYR A 1 186 ? 13.396 5.409 -17.017 1.00 95.31 186 TYR A CA 1
ATOM 1409 C C . TYR A 1 186 ? 12.361 6.404 -17.544 1.00 95.31 186 TYR A C 1
ATOM 1411 O O . TYR A 1 186 ? 12.222 6.570 -18.756 1.00 95.31 186 TYR A O 1
ATOM 1419 N N . TYR A 1 187 ? 11.659 7.068 -16.630 1.00 96.44 187 TYR A N 1
ATOM 1420 C CA . TYR A 1 187 ? 10.688 8.123 -16.913 1.00 96.44 187 TYR A CA 1
ATOM 1421 C C . TYR A 1 187 ? 11.195 9.424 -16.281 1.00 96.44 187 TYR A C 1
ATOM 1423 O O . TYR A 1 187 ? 10.875 9.693 -15.122 1.00 96.44 187 TYR A O 1
ATOM 1431 N N . PRO A 1 188 ? 11.995 10.236 -17.000 1.00 97.06 188 PRO A N 1
ATOM 1432 C CA . PRO A 1 188 ? 12.447 11.531 -16.506 1.00 97.06 188 PRO A CA 1
ATOM 1433 C C . PRO A 1 188 ? 11.270 12.409 -16.080 1.00 97.06 188 PRO A C 1
ATOM 1435 O O . PRO A 1 188 ? 10.197 12.358 -16.681 1.00 97.06 188 PRO A O 1
ATOM 1438 N N . GLU A 1 189 ? 11.476 13.258 -15.076 1.00 96.94 189 GLU A N 1
ATOM 1439 C CA . GLU A 1 189 ? 10.403 14.084 -14.511 1.00 96.94 189 GLU A CA 1
ATOM 1440 C C . GLU A 1 189 ? 9.708 14.969 -15.565 1.00 96.94 189 GLU A C 1
ATOM 1442 O O . GLU A 1 189 ? 8.486 15.115 -15.561 1.00 96.94 189 GLU A O 1
ATOM 1447 N N . SER A 1 190 ? 10.463 15.485 -16.538 1.00 96.94 190 SER A N 1
ATOM 1448 C CA . SER A 1 190 ? 9.916 16.211 -17.687 1.00 96.94 190 SER A CA 1
ATOM 1449 C C . SER A 1 190 ? 8.922 15.371 -18.497 1.00 96.94 190 SER A C 1
ATOM 1451 O O . SER A 1 190 ? 7.845 15.862 -18.821 1.00 96.94 190 SER A O 1
ATOM 1453 N N . GLN A 1 191 ? 9.229 14.097 -18.762 1.00 96.88 191 GLN A N 1
ATOM 1454 C CA . GLN A 1 191 ? 8.332 13.171 -19.458 1.00 96.88 191 GLN A CA 1
ATOM 1455 C C . GLN A 1 191 ? 7.095 12.839 -18.612 1.00 96.88 191 GLN A C 1
ATOM 1457 O O . GLN A 1 191 ? 5.988 12.827 -19.150 1.00 96.88 191 GLN A O 1
ATOM 1462 N N . ILE A 1 192 ? 7.255 12.623 -17.300 1.00 96.62 192 ILE A N 1
ATOM 1463 C CA . ILE A 1 192 ? 6.129 12.397 -16.376 1.00 96.62 192 ILE A CA 1
ATOM 1464 C C . ILE A 1 192 ? 5.169 13.596 -16.426 1.00 96.62 192 ILE A C 1
ATOM 1466 O O . ILE A 1 192 ? 3.972 13.423 -16.658 1.00 96.62 192 ILE A O 1
ATOM 1470 N N . LYS A 1 193 ? 5.698 14.820 -16.303 1.00 96.62 193 LYS A N 1
ATOM 1471 C CA . LYS A 1 193 ? 4.922 16.068 -16.382 1.00 96.62 193 LYS A CA 1
ATOM 1472 C C . LYS A 1 193 ? 4.262 16.264 -17.751 1.00 96.62 193 LYS A C 1
ATOM 1474 O O . LYS A 1 193 ? 3.107 16.683 -17.796 1.00 96.62 193 LYS A O 1
ATOM 1479 N N . THR A 1 194 ? 4.927 15.908 -18.854 1.00 97.38 194 THR A N 1
ATOM 1480 C CA . THR A 1 194 ? 4.322 15.925 -20.199 1.00 97.38 194 THR A CA 1
ATOM 1481 C C . THR A 1 194 ? 3.141 14.960 -20.315 1.00 97.38 194 THR A C 1
ATOM 1483 O O . THR A 1 194 ? 2.103 15.356 -20.840 1.00 97.38 194 THR A O 1
ATOM 1486 N N . VAL A 1 195 ? 3.251 13.726 -19.804 1.00 95.75 195 VAL A N 1
ATOM 1487 C CA . VAL A 1 195 ? 2.131 12.767 -19.832 1.00 95.75 195 VAL A CA 1
ATOM 1488 C C . VAL A 1 195 ? 0.975 13.256 -18.961 1.00 95.75 195 VAL A C 1
ATOM 1490 O O . VAL A 1 195 ? -0.163 13.248 -19.420 1.00 95.75 195 VAL A O 1
ATOM 1493 N N . LEU A 1 196 ? 1.246 13.750 -17.748 1.00 96.31 196 LEU A N 1
ATOM 1494 C CA . LEU A 1 196 ? 0.214 14.276 -16.845 1.00 96.31 196 LEU A CA 1
ATOM 1495 C C . LEU A 1 196 ? -0.532 15.490 -17.425 1.00 96.31 196 LEU A C 1
ATOM 1497 O O . LEU A 1 196 ? -1.746 15.589 -17.262 1.00 96.31 196 LEU A O 1
ATOM 1501 N N . ALA A 1 197 ? 0.160 16.376 -18.145 1.00 96.25 197 ALA A N 1
ATOM 1502 C CA . ALA A 1 197 ? -0.457 17.508 -18.841 1.00 96.25 197 ALA A CA 1
ATOM 1503 C C . ALA A 1 197 ? -1.295 17.099 -20.073 1.00 96.25 197 ALA A C 1
ATOM 1505 O O . ALA A 1 197 ? -2.103 17.891 -20.555 1.00 96.25 197 ALA A O 1
ATOM 1506 N N . GLY A 1 198 ? -1.122 15.876 -20.586 1.00 94.56 198 GLY A N 1
ATOM 1507 C CA . GLY A 1 198 ? -1.773 15.378 -21.801 1.00 94.56 198 GLY A CA 1
ATOM 1508 C C . GLY A 1 198 ? -3.206 14.858 -21.632 1.00 94.56 198 GLY A C 1
ATOM 1509 O O . GLY A 1 198 ? -3.753 14.339 -22.601 1.00 94.56 198 GLY A O 1
ATOM 1510 N N . ASN A 1 199 ? -3.809 14.966 -20.440 1.00 90.69 199 ASN A N 1
ATOM 1511 C CA . ASN A 1 199 ? -5.073 14.304 -20.068 1.00 90.69 199 ASN A CA 1
ATOM 1512 C C . ASN A 1 199 ? -5.074 12.788 -20.390 1.00 90.69 199 ASN A C 1
ATOM 1514 O O . ASN A 1 199 ? -5.877 12.328 -21.207 1.00 90.69 199 ASN A O 1
ATOM 1518 N N . PRO A 1 200 ? -4.161 12.007 -19.780 1.00 94.06 200 PRO A N 1
ATOM 1519 C CA . PRO A 1 200 ? -4.016 10.582 -20.061 1.00 94.06 200 PRO A CA 1
ATOM 1520 C C . PRO A 1 200 ? -5.215 9.773 -19.536 1.00 94.06 200 PRO A C 1
ATOM 1522 O O . PRO A 1 200 ? -5.994 10.252 -18.709 1.00 94.06 200 PRO A O 1
ATOM 1525 N N . ASP A 1 201 ? -5.353 8.524 -19.994 1.00 93.38 201 ASP A N 1
ATOM 1526 C CA . ASP A 1 201 ? -6.394 7.618 -19.492 1.00 93.38 201 ASP A CA 1
ATOM 1527 C C . ASP A 1 201 ? -6.249 7.346 -17.975 1.00 93.38 201 ASP A C 1
ATOM 1529 O O . ASP A 1 201 ? -5.177 7.577 -17.410 1.00 93.38 201 ASP A O 1
ATOM 1533 N N . PRO A 1 202 ? -7.293 6.852 -17.278 1.00 89.06 202 PRO A N 1
ATOM 1534 C CA . PRO A 1 202 ? -7.257 6.706 -15.822 1.00 89.06 202 PRO A CA 1
ATOM 1535 C C . PRO A 1 202 ? -6.165 5.775 -15.269 1.00 89.06 202 PRO A C 1
ATOM 1537 O O . PRO A 1 202 ? -5.735 5.976 -14.132 1.00 89.06 202 PRO A O 1
ATOM 1540 N N . GLU A 1 203 ? -5.708 4.775 -16.032 1.00 87.19 203 GLU A N 1
ATOM 1541 C CA . GLU A 1 203 ? -4.620 3.882 -15.613 1.00 87.19 203 GLU A CA 1
ATOM 1542 C C . GLU A 1 203 ? -3.273 4.593 -15.770 1.00 87.19 203 GLU A C 1
ATOM 1544 O O . GLU A 1 203 ? -2.505 4.688 -14.808 1.00 87.19 203 GLU A O 1
ATOM 1549 N N . GLN A 1 204 ? -3.017 5.189 -16.940 1.00 90.44 204 GLN A N 1
ATOM 1550 C CA . GLN A 1 204 ? -1.826 6.008 -17.167 1.00 90.44 204 GLN A CA 1
ATOM 1551 C C . GLN A 1 204 ? -1.746 7.189 -16.192 1.00 90.44 204 GLN A C 1
ATOM 1553 O O . GLN A 1 204 ? -0.668 7.448 -15.657 1.00 90.44 204 GLN A O 1
ATOM 1558 N N . LEU A 1 205 ? -2.858 7.875 -15.917 1.00 93.06 205 LEU A N 1
ATOM 1559 C CA . LEU A 1 205 ? -2.942 8.964 -14.944 1.00 93.06 205 LEU A CA 1
ATOM 1560 C C . LEU A 1 205 ? -2.510 8.489 -13.554 1.00 93.06 205 LEU A C 1
ATOM 1562 O O . LEU A 1 205 ? -1.630 9.097 -12.950 1.00 93.06 205 LEU A O 1
ATOM 1566 N N . PHE A 1 206 ? -3.080 7.381 -13.070 1.00 91.62 206 PHE A N 1
ATOM 1567 C CA . PHE A 1 206 ? -2.739 6.810 -11.767 1.00 91.62 206 PHE A CA 1
ATOM 1568 C C . PHE A 1 206 ? -1.252 6.443 -11.670 1.00 91.62 206 PHE A C 1
ATOM 1570 O O . PHE A 1 206 ? -0.592 6.811 -10.696 1.00 91.62 206 PHE A O 1
ATOM 1577 N N . PHE A 1 207 ? -0.703 5.772 -12.688 1.00 93.31 207 PHE A N 1
ATOM 1578 C CA . PHE A 1 207 ? 0.710 5.395 -12.710 1.00 93.31 207 PHE A CA 1
ATOM 1579 C C . PHE A 1 207 ? 1.647 6.607 -12.751 1.00 93.31 207 PHE A C 1
ATOM 1581 O O . PHE A 1 207 ? 2.576 6.663 -11.949 1.00 93.31 207 PHE A O 1
ATOM 1588 N N . HIS A 1 208 ? 1.404 7.595 -13.616 1.00 96.69 208 HIS A N 1
ATOM 1589 C CA . HIS A 1 208 ? 2.279 8.769 -13.725 1.00 96.69 208 HIS A CA 1
ATOM 1590 C C . HIS A 1 208 ? 2.144 9.716 -12.522 1.00 96.69 208 HIS A C 1
ATOM 1592 O O . HIS A 1 208 ? 3.139 10.311 -12.114 1.00 96.69 208 HIS A O 1
ATOM 1598 N N . GLN A 1 209 ? 0.971 9.798 -11.882 1.00 96.62 209 GLN A N 1
ATOM 1599 C CA . GLN A 1 209 ? 0.822 10.496 -10.599 1.00 96.62 209 GLN A CA 1
ATOM 1600 C C . GLN A 1 209 ? 1.634 9.816 -9.494 1.00 96.62 209 GLN A C 1
ATOM 1602 O O . GLN A 1 209 ? 2.297 10.495 -8.715 1.00 96.62 209 GLN A O 1
ATOM 1607 N N . PHE A 1 210 ? 1.663 8.480 -9.462 1.00 95.62 210 PHE A N 1
ATOM 1608 C CA . PHE A 1 210 ? 2.554 7.749 -8.562 1.00 95.62 210 PHE A CA 1
ATOM 1609 C C . PHE A 1 210 ? 4.039 7.922 -8.909 1.00 95.62 210 PHE A C 1
ATOM 1611 O O . PHE A 1 210 ? 4.849 8.031 -7.995 1.00 95.62 210 PHE A O 1
ATOM 1618 N N . MET A 1 211 ? 4.413 7.985 -10.191 1.00 96.88 211 MET A N 1
ATOM 1619 C CA . MET A 1 211 ? 5.793 8.287 -10.591 1.00 96.88 211 MET A CA 1
ATOM 1620 C C . MET A 1 211 ? 6.221 9.684 -10.117 1.00 96.88 211 MET A C 1
ATOM 1622 O O . MET A 1 211 ? 7.292 9.805 -9.529 1.00 96.88 211 MET A O 1
ATOM 1626 N N . GLN A 1 212 ? 5.386 10.714 -10.307 1.00 97.88 212 GLN A N 1
ATOM 1627 C CA . GLN A 1 212 ? 5.677 12.067 -9.815 1.00 97.88 212 GLN A CA 1
ATOM 1628 C C . GLN A 1 212 ? 5.749 12.092 -8.283 1.00 97.88 212 GLN A C 1
ATOM 1630 O O . GLN A 1 212 ? 6.728 12.584 -7.746 1.00 97.88 212 GLN A O 1
ATOM 1635 N N . LEU A 1 213 ? 4.797 11.466 -7.578 1.00 96.94 213 LEU A N 1
ATOM 1636 C CA . LEU A 1 213 ? 4.819 11.329 -6.114 1.00 96.94 213 LEU A CA 1
ATOM 1637 C C . LEU A 1 213 ? 6.110 10.672 -5.592 1.00 96.94 213 LEU A C 1
ATOM 1639 O O . LEU A 1 213 ? 6.595 11.043 -4.523 1.00 96.94 213 LEU A O 1
ATOM 1643 N N . ILE A 1 214 ? 6.647 9.682 -6.316 1.00 96.44 214 ILE A N 1
ATOM 1644 C CA . ILE A 1 214 ? 7.937 9.067 -5.989 1.00 96.44 214 ILE A CA 1
ATOM 1645 C C . ILE A 1 214 ? 9.058 10.092 -6.176 1.00 96.44 214 ILE A C 1
ATOM 1647 O O . ILE A 1 214 ? 9.830 10.277 -5.244 1.00 96.44 214 ILE A O 1
ATOM 1651 N N . VAL A 1 215 ? 9.126 10.781 -7.323 1.00 97.12 215 VAL A N 1
ATOM 1652 C CA . VAL A 1 215 ? 10.153 11.805 -7.615 1.00 97.12 215 VAL A CA 1
ATOM 1653 C C . VAL A 1 215 ? 10.095 12.994 -6.642 1.00 97.12 215 VAL A C 1
ATOM 1655 O O . VAL A 1 215 ? 11.139 13.479 -6.223 1.00 97.12 215 VAL A O 1
ATOM 1658 N N . ASP A 1 216 ? 8.900 13.398 -6.206 1.00 96.38 216 ASP A N 1
ATOM 1659 C CA . ASP A 1 216 ? 8.660 14.441 -5.195 1.00 96.38 216 ASP A CA 1
ATOM 1660 C C . ASP A 1 216 ? 9.076 14.016 -3.767 1.00 96.38 216 ASP A C 1
ATOM 1662 O O . ASP A 1 216 ? 8.929 14.786 -2.816 1.00 96.38 216 ASP A O 1
ATOM 1666 N N . GLY A 1 217 ? 9.525 12.769 -3.572 1.00 93.44 217 GLY A N 1
ATOM 1667 C CA . GLY A 1 217 ? 9.893 12.219 -2.265 1.00 93.44 217 GLY A CA 1
ATOM 1668 C C . GLY A 1 217 ? 8.707 11.882 -1.351 1.00 93.44 217 GLY A C 1
ATOM 1669 O O . GLY A 1 217 ? 8.918 11.460 -0.217 1.00 93.44 217 GLY A O 1
ATOM 1670 N N . GLY A 1 218 ? 7.452 11.977 -1.814 1.00 93.00 218 GLY A N 1
ATOM 1671 C CA . GLY A 1 218 ? 6.229 11.761 -1.011 1.00 93.00 218 GLY A CA 1
ATOM 1672 C C . GLY A 1 218 ? 5.955 10.308 -0.572 1.00 93.00 218 GLY A C 1
ATOM 1673 O O . GLY A 1 218 ? 4.846 9.964 -0.146 1.00 93.00 218 GLY A O 1
ATOM 1674 N N . LEU A 1 219 ? 6.966 9.445 -0.694 1.00 92.00 219 LEU A N 1
ATOM 1675 C CA . LEU A 1 219 ? 7.031 8.065 -0.211 1.00 92.00 219 LEU A CA 1
ATOM 1676 C C . LEU A 1 219 ? 8.350 7.756 0.532 1.00 92.00 219 LEU A C 1
ATOM 1678 O O . LEU A 1 219 ? 8.549 6.619 0.965 1.00 92.00 219 LEU A O 1
ATOM 1682 N N . GLU A 1 220 ? 9.227 8.745 0.730 1.00 90.62 220 GLU A N 1
ATOM 1683 C CA . GLU A 1 220 ? 10.369 8.671 1.641 1.00 90.62 220 GLU A CA 1
ATOM 1684 C C . GLU A 1 220 ? 9.956 9.212 3.015 1.00 90.62 220 GLU A C 1
ATOM 1686 O O . GLU A 1 220 ? 9.796 10.412 3.224 1.00 90.62 220 GLU A O 1
ATOM 1691 N N . PHE A 1 221 ? 9.759 8.318 3.983 1.00 85.88 221 PHE A N 1
ATOM 1692 C CA . PHE A 1 221 ? 9.395 8.704 5.344 1.00 85.88 221 PHE A CA 1
ATOM 1693 C C . PHE A 1 221 ? 10.037 7.782 6.379 1.00 85.88 221 PHE A C 1
ATOM 1695 O O . PHE A 1 221 ? 10.250 6.589 6.159 1.00 85.88 221 PHE A O 1
ATOM 1702 N N . LYS A 1 222 ? 10.336 8.330 7.560 1.00 81.31 222 LYS A N 1
ATOM 1703 C CA . LYS A 1 222 ? 10.989 7.576 8.634 1.00 81.31 222 LYS A CA 1
ATOM 1704 C C . LYS A 1 222 ? 10.039 6.529 9.224 1.00 81.31 222 LYS A C 1
ATOM 1706 O O . LYS A 1 222 ? 9.177 6.855 10.042 1.00 81.31 222 LYS A O 1
ATOM 1711 N N . ALA A 1 223 ? 10.239 5.265 8.854 1.00 71.25 223 ALA A N 1
ATOM 1712 C CA . ALA A 1 223 ? 9.517 4.131 9.423 1.00 71.25 223 ALA A CA 1
ATOM 1713 C C . ALA A 1 223 ? 9.650 4.109 10.961 1.00 71.25 223 ALA A C 1
ATOM 1715 O O . ALA A 1 223 ? 10.746 3.978 11.504 1.00 71.25 223 ALA A O 1
ATOM 1716 N N . ASN A 1 224 ? 8.522 4.255 11.663 1.00 74.50 224 ASN A N 1
ATOM 1717 C CA . ASN A 1 224 ? 8.473 4.469 13.118 1.00 74.50 224 ASN A CA 1
ATOM 1718 C C . ASN A 1 224 ? 7.750 3.351 13.897 1.00 74.50 224 ASN A C 1
ATOM 1720 O O . ASN A 1 224 ? 7.617 3.442 15.119 1.00 74.50 224 ASN A O 1
ATOM 1724 N N . VAL A 1 225 ? 7.257 2.323 13.195 1.00 75.62 225 VAL A N 1
ATOM 1725 C CA . VAL A 1 225 ? 6.538 1.178 13.778 1.00 75.62 225 VAL A CA 1
ATOM 1726 C C . VAL A 1 225 ? 7.523 0.087 14.190 1.00 75.62 225 VAL A C 1
ATOM 1728 O O . VAL A 1 225 ? 7.508 -0.331 15.341 1.00 75.62 225 VAL A O 1
ATOM 1731 N N . ASN A 1 226 ? 8.441 -0.311 13.304 1.00 73.19 226 ASN A N 1
ATOM 1732 C CA . ASN A 1 226 ? 9.408 -1.387 13.565 1.00 73.19 226 ASN A CA 1
ATOM 1733 C C . ASN A 1 226 ? 10.279 -1.094 14.804 1.00 73.19 226 ASN A C 1
ATOM 1735 O O . ASN A 1 226 ? 10.561 -1.984 15.596 1.00 73.19 226 ASN A O 1
ATOM 1739 N N . SER A 1 227 ? 10.637 0.175 15.032 1.00 77.44 227 SER A N 1
ATOM 1740 C CA . SER A 1 227 ? 11.387 0.618 16.217 1.00 77.44 227 SER A CA 1
ATOM 1741 C C . SER A 1 227 ? 10.602 0.556 17.537 1.00 77.44 227 SER A C 1
ATOM 1743 O O . SER A 1 227 ? 11.195 0.746 18.592 1.00 77.44 227 SER A O 1
ATOM 1745 N N . LYS A 1 228 ? 9.281 0.334 17.495 1.00 81.81 228 LYS A N 1
ATOM 1746 C CA . LYS A 1 228 ? 8.419 0.126 18.675 1.00 81.81 228 LYS A CA 1
ATOM 1747 C C . LYS A 1 228 ? 8.186 -1.356 18.983 1.00 81.81 228 LYS A C 1
ATOM 1749 O O . LYS A 1 228 ? 7.745 -1.669 20.081 1.00 81.81 228 LYS A O 1
ATOM 1754 N N . PHE A 1 229 ? 8.472 -2.242 18.029 1.00 84.44 229 PHE A N 1
ATOM 1755 C CA . PHE A 1 229 ? 8.218 -3.680 18.114 1.00 84.44 229 PHE A CA 1
ATOM 1756 C C . PHE A 1 229 ? 9.448 -4.465 17.616 1.00 84.44 229 PHE A C 1
ATOM 1758 O O . PHE A 1 229 ? 9.375 -5.105 16.568 1.00 84.44 229 PHE A O 1
ATOM 1765 N N . PRO A 1 230 ? 10.597 -4.394 18.320 1.00 81.75 230 PRO A N 1
ATOM 1766 C CA . PRO A 1 230 ? 11.876 -4.934 17.840 1.00 81.75 230 PRO A CA 1
ATOM 1767 C C . PRO A 1 230 ? 11.877 -6.460 17.642 1.00 81.75 230 PRO A C 1
ATOM 1769 O O . PRO A 1 230 ? 12.671 -6.978 16.855 1.00 81.75 230 PRO A O 1
ATOM 1772 N N . ASP A 1 231 ? 10.984 -7.175 18.327 1.00 85.75 231 ASP A N 1
ATOM 1773 C CA . ASP A 1 231 ? 10.807 -8.624 18.199 1.00 85.75 231 ASP A CA 1
ATOM 1774 C C . ASP A 1 231 ? 10.075 -9.020 16.905 1.00 85.75 231 ASP A C 1
ATOM 1776 O O . ASP A 1 231 ? 10.273 -10.122 16.386 1.00 85.75 231 ASP A O 1
ATOM 1780 N N . ILE A 1 232 ? 9.276 -8.107 16.335 1.00 81.50 232 ILE A N 1
ATOM 1781 C CA . ILE A 1 232 ? 8.654 -8.290 15.024 1.00 81.50 232 ILE A CA 1
ATOM 1782 C C . ILE A 1 232 ? 9.725 -8.037 13.963 1.00 81.50 232 ILE A C 1
ATOM 1784 O O . ILE A 1 232 ? 10.125 -6.902 13.713 1.00 81.50 232 ILE A O 1
ATOM 1788 N N . LYS A 1 233 ? 10.174 -9.115 13.315 1.00 80.06 233 LYS A N 1
ATOM 1789 C CA . LYS A 1 233 ? 11.147 -9.092 12.214 1.00 80.06 233 LYS A CA 1
ATOM 1790 C C . LYS A 1 233 ? 10.406 -9.222 10.884 1.00 80.06 233 LYS A C 1
ATOM 1792 O O . LYS A 1 233 ? 10.010 -10.334 10.528 1.00 80.06 233 LYS A O 1
ATOM 1797 N N . PRO A 1 234 ? 10.161 -8.120 10.159 1.00 80.06 234 PRO A N 1
ATOM 1798 C CA . PRO A 1 234 ? 9.356 -8.174 8.955 1.00 80.06 234 PRO A CA 1
ATOM 1799 C C . PRO A 1 234 ? 10.263 -8.546 7.756 1.00 80.06 234 PRO A C 1
ATOM 1801 O O . PRO A 1 234 ? 11.385 -8.056 7.629 1.00 80.06 234 PRO A O 1
ATOM 1804 N N . VAL A 1 235 ? 9.776 -9.471 6.915 1.00 85.19 235 VAL A N 1
ATOM 1805 C CA . VAL A 1 235 ? 10.452 -10.052 5.728 1.00 85.19 235 VAL A CA 1
ATOM 1806 C C . VAL A 1 235 ? 10.834 -8.995 4.679 1.00 85.19 235 VAL A C 1
ATOM 1808 O O . VAL A 1 235 ? 9.973 -8.562 3.915 1.00 85.19 235 VAL A O 1
ATOM 1811 N N . ASN A 1 236 ? 12.110 -8.627 4.589 1.00 88.12 236 ASN A N 1
ATOM 1812 C CA . ASN A 1 236 ? 12.574 -7.525 3.742 1.00 88.12 236 ASN A CA 1
ATOM 1813 C C . ASN A 1 236 ? 12.535 -7.840 2.225 1.00 88.12 236 ASN A C 1
ATOM 1815 O O . ASN A 1 236 ? 12.290 -8.977 1.819 1.00 88.12 236 ASN A O 1
ATOM 1819 N N . ALA A 1 237 ? 12.808 -6.849 1.364 1.00 88.94 237 ALA A N 1
ATOM 1820 C CA . ALA A 1 237 ? 12.732 -7.011 -0.096 1.00 88.94 237 ALA A CA 1
ATOM 1821 C C . ALA A 1 237 ? 13.616 -8.140 -0.661 1.00 88.94 237 ALA A C 1
ATOM 1823 O O . ALA A 1 237 ? 13.183 -8.853 -1.566 1.00 88.94 237 ALA A O 1
ATOM 1824 N N . GLU A 1 238 ? 14.822 -8.345 -0.124 1.00 90.19 238 GLU A N 1
ATOM 1825 C CA . GLU A 1 238 ? 15.712 -9.438 -0.537 1.00 90.19 238 GLU A CA 1
ATOM 1826 C C . GLU A 1 238 ? 15.144 -10.799 -0.131 1.00 90.19 238 GLU A C 1
ATOM 1828 O O . GLU A 1 238 ? 15.164 -11.736 -0.928 1.00 90.19 238 GLU A O 1
ATOM 1833 N N . GLU A 1 239 ? 14.575 -10.905 1.070 1.00 90.62 239 GLU A N 1
ATOM 1834 C CA . GLU A 1 239 ? 13.942 -12.130 1.568 1.00 90.62 239 GLU A CA 1
ATOM 1835 C C . GLU A 1 239 ? 12.661 -12.455 0.782 1.00 90.62 239 GLU A C 1
ATOM 1837 O O . GLU A 1 239 ? 12.469 -13.600 0.368 1.00 90.62 239 GLU A O 1
ATOM 1842 N N . TYR A 1 240 ? 11.821 -11.452 0.501 1.00 91.31 240 TYR A N 1
ATOM 1843 C CA . TYR A 1 240 ? 10.610 -11.584 -0.317 1.00 91.31 240 TYR A CA 1
ATOM 1844 C C . TYR A 1 240 ? 10.948 -12.041 -1.744 1.00 91.31 240 TYR A C 1
ATOM 1846 O O . TYR A 1 240 ? 10.433 -13.061 -2.217 1.00 91.31 240 TYR A O 1
ATOM 1854 N N . LEU A 1 241 ? 11.857 -11.334 -2.425 1.00 90.38 241 LEU A N 1
ATOM 1855 C CA . LEU A 1 241 ? 12.279 -11.686 -3.781 1.00 90.38 241 LEU A CA 1
ATOM 1856 C C . LEU A 1 241 ? 12.969 -13.060 -3.796 1.00 90.38 241 LEU A C 1
ATOM 1858 O O . LEU A 1 241 ? 12.653 -13.888 -4.650 1.00 90.38 241 LEU A O 1
ATOM 1862 N N . THR A 1 242 ? 13.832 -13.369 -2.822 1.00 91.25 242 THR A N 1
ATOM 1863 C CA . THR A 1 242 ? 14.507 -14.676 -2.715 1.00 91.25 242 THR A CA 1
ATOM 1864 C C . THR A 1 242 ? 13.522 -15.823 -2.509 1.00 91.25 242 THR A C 1
ATOM 1866 O O . THR A 1 242 ? 13.678 -16.882 -3.128 1.00 91.25 242 THR A O 1
ATOM 1869 N N . LYS A 1 243 ? 12.494 -15.634 -1.674 1.00 91.12 243 LYS A N 1
ATOM 1870 C CA . LYS A 1 243 ? 11.474 -16.653 -1.401 1.00 91.12 243 LYS A CA 1
ATOM 1871 C C . LYS A 1 243 ? 10.718 -17.034 -2.675 1.00 91.12 243 LYS A C 1
ATOM 1873 O O . LYS A 1 243 ? 10.658 -18.223 -3.007 1.00 91.12 243 LYS A O 1
ATOM 1878 N N . TYR A 1 244 ? 10.197 -16.038 -3.397 1.00 90.25 244 TYR A N 1
ATOM 1879 C CA . TYR A 1 244 ? 9.247 -16.249 -4.495 1.00 90.25 244 TYR A CA 1
ATOM 1880 C C . TYR A 1 244 ? 9.868 -16.286 -5.903 1.00 90.25 244 TYR A C 1
ATOM 1882 O O . TYR A 1 244 ? 9.314 -16.943 -6.783 1.00 90.25 244 TYR A O 1
ATOM 1890 N N . ASN A 1 245 ? 11.021 -15.641 -6.130 1.00 88.31 245 ASN A N 1
ATOM 1891 C CA . ASN A 1 245 ? 11.608 -15.469 -7.470 1.00 88.31 245 ASN A CA 1
ATOM 1892 C C . ASN A 1 245 ? 12.916 -16.226 -7.726 1.00 88.31 245 ASN A C 1
ATOM 1894 O O . ASN A 1 245 ? 13.234 -16.486 -8.887 1.00 88.31 245 ASN A O 1
ATOM 1898 N N . ARG A 1 246 ? 13.665 -16.628 -6.690 1.00 83.88 246 ARG A N 1
ATOM 1899 C CA . ARG A 1 246 ? 14.936 -17.345 -6.888 1.00 83.88 246 ARG A CA 1
ATOM 1900 C C . ARG A 1 246 ? 14.703 -18.680 -7.595 1.00 83.88 246 ARG A C 1
ATOM 1902 O O . ARG A 1 246 ? 14.055 -19.578 -7.053 1.00 83.88 246 ARG A O 1
ATOM 1909 N N . ILE A 1 247 ? 15.270 -18.866 -8.781 1.00 70.12 247 ILE A N 1
ATOM 1910 C CA . ILE A 1 247 ? 15.188 -20.146 -9.493 1.00 70.12 247 ILE A CA 1
ATOM 1911 C C . ILE A 1 247 ? 16.043 -21.180 -8.740 1.00 70.12 247 ILE A C 1
ATOM 1913 O O . ILE A 1 247 ? 17.177 -20.904 -8.350 1.00 70.12 247 ILE A O 1
ATOM 1917 N N . ARG A 1 248 ? 15.509 -22.388 -8.502 1.00 61.00 248 ARG A N 1
ATOM 1918 C CA . ARG A 1 248 ? 16.366 -23.532 -8.148 1.00 61.00 248 ARG A CA 1
ATOM 1919 C C . ARG A 1 248 ? 17.003 -23.998 -9.450 1.00 61.00 248 ARG A C 1
ATOM 1921 O O . ARG A 1 248 ? 16.296 -24.548 -10.292 1.00 61.00 248 ARG A O 1
ATOM 1928 N N . LEU A 1 249 ? 18.313 -23.803 -9.603 1.00 54.22 249 LEU A N 1
ATOM 1929 C CA . LEU A 1 249 ? 19.072 -24.582 -10.575 1.00 54.22 249 LEU A CA 1
ATOM 1930 C C . LEU A 1 249 ? 18.809 -26.058 -10.259 1.00 54.22 249 LEU A C 1
ATOM 1932 O O . LEU A 1 249 ? 19.101 -26.517 -9.152 1.00 54.22 249 LEU A O 1
ATOM 1936 N N . LYS A 1 250 ? 18.219 -26.793 -11.206 1.00 49.00 250 LYS A N 1
ATOM 1937 C CA . LYS A 1 250 ? 18.304 -28.250 -11.166 1.00 49.00 250 LYS A CA 1
ATOM 1938 C C . LYS A 1 250 ? 19.778 -28.573 -11.376 1.00 49.00 250 LYS A C 1
ATOM 1940 O O . LYS A 1 250 ? 20.310 -28.269 -12.440 1.00 49.00 250 LYS A O 1
ATOM 1945 N N . LEU A 1 251 ? 20.424 -29.152 -10.367 1.00 42.72 251 LEU A N 1
ATOM 1946 C CA . LEU A 1 251 ? 21.676 -29.859 -10.599 1.00 42.72 251 LEU A CA 1
ATOM 1947 C C . LEU A 1 251 ? 21.366 -30.949 -11.626 1.00 42.72 251 LEU A C 1
ATOM 1949 O O . LEU A 1 251 ? 20.481 -31.774 -11.397 1.00 42.72 251 LEU A O 1
ATOM 1953 N N . VAL A 1 252 ? 22.029 -30.880 -12.777 1.00 42.50 252 VAL A N 1
ATOM 1954 C CA . VAL A 1 252 ? 21.985 -31.944 -13.775 1.00 42.50 252 VAL A CA 1
ATOM 1955 C C . VAL A 1 252 ? 22.931 -33.023 -13.265 1.00 42.50 252 VAL A C 1
ATOM 1957 O O . VAL A 1 252 ? 24.147 -32.857 -13.326 1.00 42.50 252 VAL A O 1
ATOM 1960 N N . THR A 1 253 ? 22.337 -34.050 -12.662 1.00 49.22 253 THR A N 1
ATOM 1961 C CA . THR A 1 253 ? 22.976 -35.304 -12.246 1.00 49.22 253 THR A CA 1
ATOM 1962 C C . THR A 1 253 ? 22.923 -36.306 -13.386 1.00 49.22 253 THR A C 1
ATOM 1964 O O . THR A 1 253 ? 21.784 -36.509 -13.871 1.00 49.22 253 THR A O 1
#

Radius of gyration: 19.67 Å; Cα contacts (8 Å, |Δi|>4): 409; chains: 1; bounding box: 46×53×47 Å

Mean predicted aligned error: 6.95 Å

Nearest PDB structures (foldseek):
  3i6q-assembly1_A  TM=7.047E-01  e=1.440E-10  Vitis vinifera
  3i52-assembly1_A  TM=7.102E-01  e=2.275E-10  Vitis vinifera
  3c3x-assembly2_B  TM=6.726E-01  e=1.093E-09  Ocimum basilicum
  8r2j-assembly2_B  TM=4.819E-01  e=1.472E-07  Streptomyces swartbergensis
  5l4l-assembly1_A  TM=5.625E-01  e=2.979E-06  Streptomyces antibioticus

pLDDT: mean 83.77, std 13.63, range [36.78, 97.88]

Sequence (253 aa):
MVTIAIAGGTTGIGSNVVREILATNEHRVVVLSRSERPALEEKGVCIWSLGPDFGTSQLALLKVAEDAGVKRFVPSDWATDYYGSVNAYAAKTTVWNAVKASGLEYTRFITGIWMNLWGLGTPRNEAEALSGYAGPPFLIYMKKRIALIPGDGSQKVVFTNTRDKSYAEVVDLAESITAASFGKTYYPESQIKTVLAGNPDPEQLFFHQFMQLIVDGGLEFKANVNSKFPDIKPVNAEEYLTKYNRIRLKLVT